Protein AF-A0AA39VXG7-F1 (afdb_monomer)

Nearest PDB structures (foldseek):
  8fnd-assembly1_G  TM=5.860E-01  e=1.316E-09  Homo sapiens
  6put-assembly1_A-2  TM=5.787E-01  e=2.174E-09  Saccharolobus solfataricus P2
  6puw-assembly1_A-2  TM=5.838E-01  e=2.974E-09  Saccharolobus solfataricus P2
  8fnj-assembly1_G  TM=5.698E-01  e=1.492E-09  Homo sapiens
  5u1c-assembly1_C  TM=5.731E-01  e=3.896E-08  Saccharolobus solfataricus

Organism: Acer saccharum (NCBI:txid4024)

Foldseek 3Di:
DDDDPDDDDDDPDPPPDDDDDDDPDLLVVVCVVVPNDALVVLQVCLVVVVDPPRDNPRDHDPDDDPCCCVPVDDDPDPPPPPQDFDPDWLQEKEKDKDAQDPAAAPVRFRIKMWIATRHPRQIDIDTHNDLLCVLVVVVVVQVVVCVVPVDHNAEYEYEPDPSCPDPVNVVVCVVRNHHYHYDDPPCCVNSVSRVVVVVQLQVQLVVVCVVVVHDPSCSVVSSNVSSVD

Mean predicted aligned error: 15.04 Å

pLDDT: mean 84.82, std 12.61, range [46.66, 97.69]

Structure (mmCIF, N/CA/C/O backbone):
data_AF-A0AA39VXG7-F1
#
_entry.id   AF-A0AA39VXG7-F1
#
loop_
_atom_site.group_PDB
_atom_site.id
_atom_site.type_symbol
_atom_site.label_atom_id
_atom_site.label_alt_id
_atom_site.label_comp_id
_atom_site.label_asym_id
_atom_s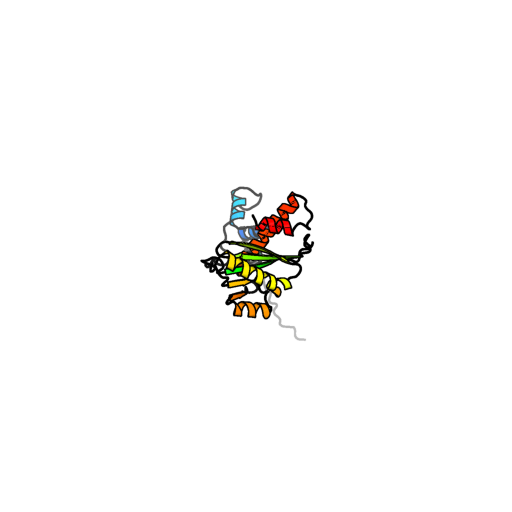ite.label_entity_id
_atom_site.label_seq_id
_atom_site.pdbx_PDB_ins_code
_atom_site.Cartn_x
_atom_site.Cartn_y
_atom_site.Cartn_z
_atom_site.occupancy
_atom_site.B_iso_or_equiv
_atom_site.auth_seq_id
_atom_site.auth_comp_id
_atom_site.auth_asym_id
_atom_site.auth_atom_id
_atom_site.pdbx_PDB_model_num
ATOM 1 N N . MET A 1 1 ? 75.548 -71.700 -5.450 1.00 46.66 1 MET A N 1
ATOM 2 C CA . MET A 1 1 ? 74.590 -70.641 -5.832 1.00 46.66 1 MET A CA 1
ATOM 3 C 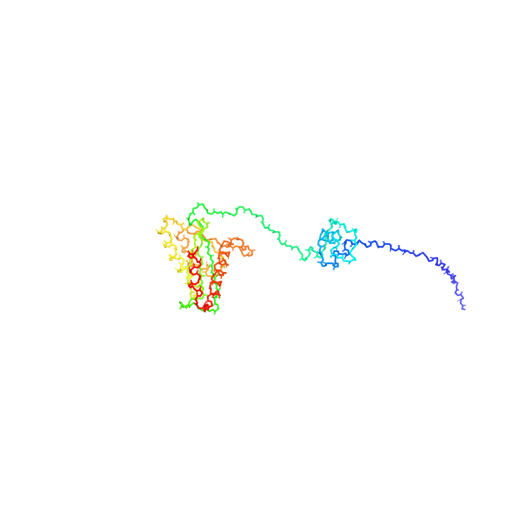C . MET A 1 1 ? 73.447 -71.303 -6.577 1.00 46.66 1 MET A C 1
ATOM 5 O O . MET A 1 1 ? 73.659 -71.811 -7.673 1.00 46.66 1 MET A O 1
ATOM 9 N N . GLU A 1 2 ? 72.290 -71.420 -5.931 1.00 47.47 2 GLU A N 1
ATOM 10 C CA . GLU A 1 2 ? 71.106 -72.085 -6.483 1.00 47.47 2 GLU A CA 1
ATOM 11 C C . GLU A 1 2 ? 70.578 -71.320 -7.704 1.00 47.47 2 GLU A C 1
ATOM 13 O O . GLU A 1 2 ? 70.296 -70.124 -7.635 1.00 47.47 2 GLU A O 1
ATOM 18 N N . LYS A 1 3 ? 70.473 -72.009 -8.849 1.00 59.38 3 LYS A N 1
ATOM 19 C CA . LYS A 1 3 ? 69.846 -71.469 -10.060 1.00 59.38 3 LYS A CA 1
ATOM 20 C C . LYS A 1 3 ? 68.332 -71.478 -9.866 1.00 59.38 3 LYS A C 1
ATOM 22 O O . LYS A 1 3 ? 67.719 -72.540 -9.779 1.00 59.38 3 LYS A O 1
ATOM 27 N N . ASN A 1 4 ? 67.775 -70.276 -9.786 1.00 62.19 4 ASN A N 1
ATOM 28 C CA . ASN A 1 4 ? 66.360 -69.974 -9.616 1.00 62.19 4 ASN A CA 1
ATOM 29 C C . ASN A 1 4 ? 65.481 -70.831 -10.557 1.00 62.19 4 ASN A C 1
ATOM 31 O O . ASN A 1 4 ? 65.644 -70.783 -11.776 1.00 62.19 4 ASN A O 1
ATOM 35 N N . ARG A 1 5 ? 64.580 -71.642 -9.984 1.00 65.25 5 ARG A N 1
ATOM 36 C CA . ARG A 1 5 ? 63.634 -72.531 -10.689 1.00 65.25 5 ARG A CA 1
ATOM 37 C C . ARG A 1 5 ? 62.321 -71.804 -10.992 1.00 65.25 5 ARG A C 1
ATOM 39 O O . ARG A 1 5 ? 61.247 -72.255 -10.603 1.00 65.25 5 ARG A O 1
ATOM 46 N N . SER A 1 6 ? 62.395 -70.657 -11.648 1.00 63.12 6 SER A N 1
ATOM 47 C CA . SER A 1 6 ? 61.208 -69.933 -12.096 1.00 63.12 6 SER A CA 1
ATOM 48 C C . SER A 1 6 ? 60.899 -70.299 -13.547 1.00 63.12 6 SER A C 1
ATOM 50 O O . SER A 1 6 ? 61.663 -69.998 -14.460 1.00 63.12 6 SER A O 1
ATOM 52 N N . PHE A 1 7 ? 59.767 -70.971 -13.763 1.00 67.75 7 PHE A N 1
ATOM 53 C CA . PHE A 1 7 ? 59.207 -71.184 -15.096 1.00 67.75 7 PHE A CA 1
ATOM 54 C C . PHE A 1 7 ? 58.574 -69.864 -15.567 1.00 67.75 7 PHE A C 1
ATOM 56 O O . PHE A 1 7 ? 57.655 -69.380 -14.900 1.00 67.75 7 PHE A O 1
ATOM 63 N N . PRO A 1 8 ? 59.036 -69.241 -16.665 1.00 67.94 8 PRO A N 1
ATOM 64 C CA . PRO A 1 8 ? 58.411 -68.024 -17.161 1.00 67.94 8 PRO A CA 1
ATOM 65 C C . PRO A 1 8 ? 57.022 -68.356 -17.713 1.00 67.94 8 PRO A C 1
ATOM 67 O O . PRO A 1 8 ? 56.881 -69.125 -18.663 1.00 67.94 8 PRO A O 1
ATOM 70 N N . ILE A 1 9 ? 55.986 -67.769 -17.113 1.00 67.50 9 ILE A N 1
ATOM 71 C CA . ILE A 1 9 ? 54.622 -67.835 -17.638 1.00 67.50 9 ILE A CA 1
ATOM 72 C C . ILE A 1 9 ? 54.556 -66.879 -18.828 1.00 67.50 9 ILE A C 1
ATOM 74 O O . ILE A 1 9 ? 54.499 -65.660 -18.667 1.00 67.50 9 ILE A O 1
ATOM 78 N N . VAL A 1 10 ? 54.607 -67.431 -20.039 1.00 69.62 10 VAL A N 1
ATOM 79 C CA . VAL A 1 10 ? 54.427 -66.657 -21.269 1.00 69.62 10 VAL A CA 1
ATOM 80 C C . VAL A 1 10 ? 52.929 -66.488 -21.502 1.00 69.62 10 VAL A C 1
ATOM 82 O O . VAL A 1 10 ? 52.267 -67.366 -22.054 1.00 69.62 10 VAL A O 1
ATOM 85 N N . PHE A 1 11 ? 52.381 -65.357 -21.063 1.00 65.94 11 PHE A N 1
ATOM 86 C CA . PHE A 1 11 ? 51.010 -64.976 -21.385 1.00 65.94 11 PHE A CA 1
ATOM 87 C C . PHE A 1 11 ? 50.926 -64.595 -22.866 1.00 65.94 11 PHE A C 1
ATOM 89 O O . PHE A 1 11 ? 51.443 -63.559 -23.286 1.00 65.94 11 PHE A O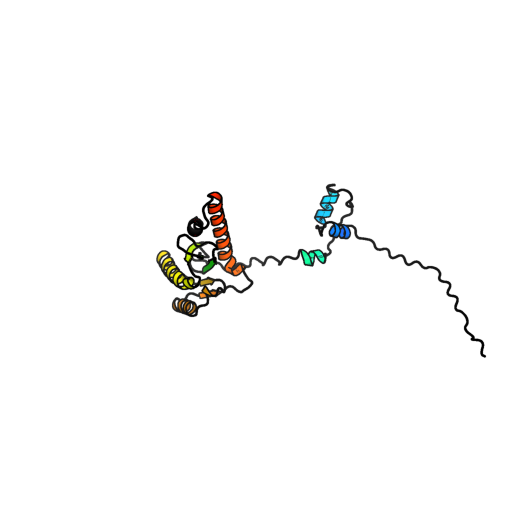 1
ATOM 96 N N . LYS A 1 12 ? 50.265 -65.431 -23.671 1.00 64.94 12 LYS A N 1
ATOM 97 C CA . LYS A 1 12 ? 49.787 -65.016 -24.991 1.00 64.94 12 LYS A CA 1
ATOM 98 C C . LYS A 1 12 ? 48.547 -64.155 -24.776 1.00 64.94 12 LYS A C 1
ATOM 100 O O . LYS A 1 12 ? 47.464 -64.678 -24.541 1.00 64.94 12 LYS A O 1
ATOM 105 N N . TYR A 1 13 ? 48.718 -62.839 -24.810 1.00 63.19 13 TYR A N 1
ATOM 106 C CA . TYR A 1 13 ? 47.588 -61.921 -24.859 1.00 63.19 13 TYR A CA 1
ATOM 107 C C . TYR A 1 13 ? 47.010 -61.957 -26.273 1.00 63.19 13 TYR A C 1
ATOM 109 O O . TYR A 1 13 ? 47.516 -61.295 -27.177 1.00 63.19 13 TYR A O 1
ATOM 117 N N . GLU A 1 14 ? 45.962 -62.751 -26.478 1.00 66.19 14 GLU A N 1
ATOM 118 C CA . GLU A 1 14 ? 45.041 -62.477 -27.576 1.00 66.19 14 GLU A CA 1
ATOM 119 C C . GLU A 1 14 ? 44.344 -61.156 -27.245 1.00 66.19 14 GLU A C 1
ATOM 121 O O . GLU A 1 14 ? 43.742 -61.002 -26.180 1.00 66.19 14 GLU A O 1
ATOM 126 N N . GLY A 1 15 ? 44.519 -60.159 -28.112 1.00 62.06 15 GLY A N 1
ATOM 127 C CA . GLY A 1 15 ? 43.944 -58.832 -27.937 1.00 62.06 15 GLY A CA 1
ATOM 128 C C . GLY A 1 15 ? 42.426 -58.884 -28.056 1.00 62.06 15 GLY A C 1
ATOM 129 O O . GLY A 1 15 ? 41.879 -58.578 -29.110 1.00 62.06 15 GLY A O 1
ATOM 130 N N . ASN A 1 16 ? 41.738 -59.252 -26.979 1.00 66.00 16 ASN A N 1
ATOM 131 C CA . ASN A 1 16 ? 40.296 -59.089 -26.879 1.00 66.00 16 ASN A CA 1
ATOM 132 C C . ASN A 1 16 ? 40.000 -57.602 -26.676 1.00 66.00 16 ASN A C 1
ATOM 134 O O . ASN A 1 16 ? 39.986 -57.089 -25.556 1.00 66.00 16 ASN A O 1
ATOM 138 N N . VAL A 1 17 ? 39.810 -56.893 -27.788 1.00 64.19 17 VAL A N 1
ATOM 139 C CA . VAL A 1 17 ? 39.370 -55.499 -27.789 1.00 64.19 17 VAL A CA 1
ATOM 140 C C . VAL A 1 17 ? 37.904 -55.470 -27.356 1.00 64.19 17 VAL A C 1
ATOM 142 O O . VAL A 1 17 ? 37.008 -55.797 -28.129 1.00 64.19 17 VAL A O 1
ATOM 145 N N . ALA A 1 18 ? 37.647 -55.078 -26.109 1.00 64.06 18 ALA A N 1
ATOM 146 C CA . ALA A 1 18 ? 36.300 -54.761 -25.655 1.00 64.06 18 ALA A CA 1
ATOM 147 C C . ALA A 1 18 ? 35.913 -53.371 -26.183 1.00 64.06 18 ALA A C 1
ATOM 149 O O . ALA A 1 18 ? 36.377 -52.347 -25.682 1.00 64.06 18 ALA A O 1
ATOM 150 N N . LEU A 1 19 ? 35.078 -53.326 -27.221 1.00 60.44 19 LEU A N 1
ATOM 151 C CA . LEU A 1 19 ? 34.525 -52.079 -27.747 1.00 60.44 19 LEU A CA 1
ATOM 152 C C . LEU A 1 19 ? 33.291 -51.686 -26.921 1.00 60.44 19 LEU A C 1
ATOM 154 O O . LEU A 1 19 ? 32.282 -52.388 -26.931 1.00 60.44 19 LEU A O 1
ATOM 158 N N . LYS A 1 20 ? 33.354 -50.554 -26.210 1.00 60.78 20 LYS A N 1
ATOM 159 C CA . LYS A 1 20 ? 32.172 -49.936 -25.593 1.00 60.78 20 LYS A CA 1
ATOM 160 C C . LYS A 1 20 ? 31.406 -49.181 -26.680 1.00 60.78 20 LYS A C 1
ATOM 162 O O . LYS A 1 20 ? 31.865 -48.141 -27.144 1.00 60.78 20 LYS A O 1
ATOM 167 N N . MET A 1 21 ? 30.243 -49.689 -27.074 1.00 54.59 21 MET A N 1
ATOM 168 C CA . MET A 1 21 ? 29.306 -48.928 -27.897 1.00 54.59 21 MET A CA 1
ATOM 169 C C . MET A 1 21 ? 28.557 -47.950 -26.987 1.00 54.59 21 MET A C 1
ATOM 171 O O . MET A 1 21 ? 27.728 -48.361 -26.181 1.00 54.59 21 MET A O 1
ATOM 175 N N . ASP A 1 22 ? 28.892 -46.666 -27.076 1.00 60.72 22 ASP A N 1
ATOM 176 C CA . ASP A 1 22 ? 28.146 -45.591 -26.42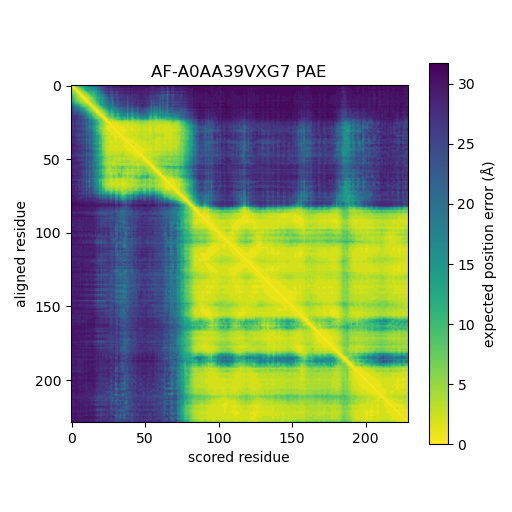2 1.00 60.72 22 ASP A CA 1
ATOM 177 C C . ASP A 1 22 ? 27.251 -44.952 -27.488 1.00 60.72 22 ASP A C 1
ATOM 179 O O . ASP A 1 22 ? 27.726 -44.235 -28.371 1.00 60.72 22 ASP A O 1
ATOM 183 N N . THR A 1 23 ? 25.961 -45.287 -27.490 1.00 65.38 23 THR A N 1
ATOM 184 C CA . THR A 1 23 ? 25.004 -44.642 -28.391 1.00 65.38 23 THR A CA 1
ATOM 185 C C . THR A 1 23 ? 24.705 -43.258 -27.836 1.00 65.38 23 THR A C 1
ATOM 187 O O . THR A 1 23 ? 23.968 -43.118 -26.859 1.00 65.38 23 THR A O 1
ATOM 190 N N . VAL A 1 24 ? 25.297 -42.227 -28.436 1.00 70.25 24 VAL A N 1
ATOM 191 C CA . VAL A 1 24 ? 24.999 -40.843 -28.069 1.00 70.25 24 VAL A CA 1
ATOM 192 C C . VAL A 1 24 ? 23.568 -40.537 -28.496 1.00 70.25 24 VAL A C 1
ATOM 194 O O . VAL A 1 24 ? 23.270 -40.489 -29.685 1.00 70.25 24 VAL A O 1
ATOM 197 N N . ASP A 1 25 ? 22.679 -40.328 -27.527 1.00 83.69 25 ASP A N 1
ATOM 198 C CA . ASP A 1 25 ? 21.322 -39.871 -27.815 1.00 83.69 25 ASP A CA 1
ATOM 199 C C . ASP A 1 25 ? 21.383 -38.444 -28.378 1.00 83.69 25 ASP A C 1
ATOM 201 O O . ASP A 1 25 ? 21.703 -37.476 -27.674 1.00 83.69 25 ASP A O 1
ATOM 205 N N . GLU A 1 26 ? 21.101 -38.323 -29.674 1.00 84.69 26 GLU A N 1
ATOM 206 C CA . GLU A 1 26 ? 21.175 -37.056 -30.394 1.00 84.69 26 GLU A CA 1
ATOM 207 C C . GLU A 1 26 ? 20.227 -36.005 -29.811 1.00 84.69 26 GLU A C 1
ATOM 209 O O . GLU A 1 26 ? 20.580 -34.825 -29.757 1.00 84.69 26 GLU A O 1
ATOM 214 N N . SER A 1 27 ? 19.065 -36.413 -29.292 1.00 87.25 27 SER A N 1
ATOM 215 C CA . SER A 1 27 ? 18.089 -35.488 -28.706 1.00 87.25 27 SER A CA 1
ATOM 216 C C . SER A 1 27 ? 18.673 -34.824 -27.461 1.00 87.25 27 SER A C 1
ATOM 218 O O . SER A 1 27 ? 18.624 -33.600 -27.314 1.00 87.25 27 SER A O 1
ATOM 220 N N . TRP A 1 28 ? 19.302 -35.613 -26.586 1.00 87.25 28 TRP A N 1
ATOM 221 C CA . TRP A 1 28 ? 19.973 -35.110 -25.384 1.00 87.25 28 TRP A CA 1
ATOM 222 C C . TRP A 1 28 ? 21.211 -34.270 -25.695 1.00 87.25 28 TRP A C 1
ATOM 224 O O . TRP A 1 28 ? 21.456 -33.256 -25.030 1.00 87.25 28 TRP A O 1
ATOM 234 N N . LEU A 1 29 ? 21.984 -34.662 -26.707 1.00 87.31 29 LEU A N 1
ATOM 235 C CA . LEU A 1 29 ? 23.146 -33.903 -27.158 1.00 87.31 29 LEU A CA 1
ATOM 236 C C . LEU A 1 29 ? 22.735 -32.510 -27.650 1.00 87.31 29 LEU A C 1
ATOM 238 O O . LEU A 1 29 ? 23.313 -31.505 -27.224 1.00 87.31 29 LEU A O 1
ATOM 242 N N . TRP A 1 30 ? 21.720 -32.436 -28.511 1.00 87.50 30 TRP A N 1
ATOM 243 C CA . TRP A 1 30 ? 21.255 -31.173 -29.078 1.00 87.50 30 TRP A CA 1
ATOM 244 C C . TRP A 1 30 ? 20.471 -30.324 -28.081 1.00 87.50 30 TRP A C 1
ATOM 246 O O . TRP A 1 30 ? 20.650 -29.108 -28.087 1.00 87.50 30 TRP A O 1
ATOM 256 N N . HIS A 1 31 ? 19.734 -30.934 -27.144 1.00 87.50 31 HIS A N 1
ATOM 257 C CA . HIS A 1 31 ? 19.190 -30.250 -25.964 1.00 87.50 31 HIS A CA 1
ATOM 258 C C . HIS A 1 31 ? 20.270 -29.449 -25.235 1.00 87.50 31 HIS A C 1
ATOM 260 O O . HIS A 1 31 ? 20.094 -28.257 -24.994 1.00 87.50 31 HIS A O 1
ATOM 266 N N . ARG A 1 32 ? 21.422 -30.067 -24.948 1.00 86.44 32 ARG A N 1
ATOM 267 C CA . ARG A 1 32 ? 22.540 -29.395 -24.268 1.00 86.44 32 ARG A CA 1
ATOM 268 C C . ARG A 1 32 ? 23.215 -28.344 -25.158 1.00 86.44 32 ARG A C 1
A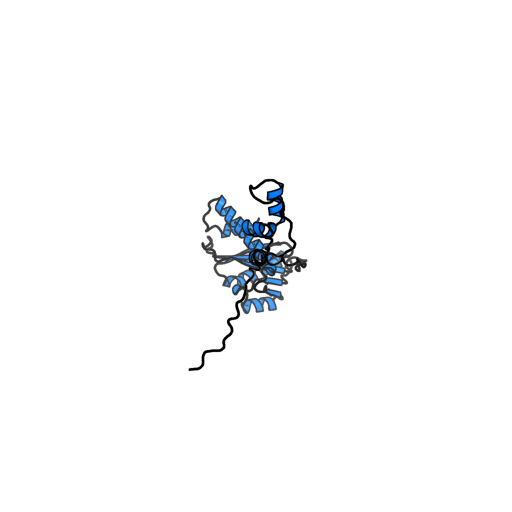TOM 270 O O . ARG A 1 32 ? 23.478 -27.242 -24.687 1.00 86.44 32 ARG A O 1
ATOM 277 N N . ARG A 1 33 ? 23.450 -28.638 -26.445 1.00 86.19 33 ARG A N 1
ATOM 278 C CA . ARG A 1 33 ? 24.093 -27.700 -27.393 1.00 86.19 33 ARG A CA 1
ATOM 279 C C . ARG A 1 33 ? 23.263 -26.441 -27.663 1.00 86.19 33 ARG A C 1
ATOM 281 O O . ARG A 1 33 ? 23.839 -25.370 -27.803 1.00 86.19 33 ARG A O 1
ATOM 288 N N . PHE A 1 34 ? 21.935 -26.545 -27.677 1.00 85.06 34 PHE A N 1
ATOM 289 C CA . PHE A 1 34 ? 21.013 -25.409 -27.834 1.00 85.06 34 PHE A CA 1
ATOM 290 C C . PHE A 1 34 ? 20.651 -24.735 -26.501 1.00 85.06 34 PHE A C 1
ATOM 292 O O . PHE A 1 34 ? 19.576 -24.153 -26.361 1.00 85.06 34 PHE A O 1
ATOM 299 N N . GLY A 1 35 ? 21.523 -24.821 -25.492 1.00 85.00 35 GLY A N 1
ATOM 300 C CA . GLY A 1 35 ? 21.316 -24.123 -24.223 1.00 85.00 35 GLY A CA 1
ATOM 301 C C . GLY A 1 35 ? 20.085 -24.618 -23.463 1.00 85.00 35 GLY A C 1
ATOM 302 O O . GLY A 1 35 ? 19.325 -23.824 -22.909 1.00 85.00 35 GLY A O 1
ATOM 303 N N . HIS A 1 36 ? 19.871 -25.933 -23.442 1.00 88.31 36 HIS A N 1
ATOM 304 C CA . HIS A 1 36 ? 18.763 -26.583 -22.746 1.00 88.31 36 HIS A CA 1
ATOM 305 C C . HIS A 1 36 ? 17.367 -26.253 -23.309 1.00 88.31 36 HIS A C 1
ATOM 307 O O . HIS A 1 36 ? 16.382 -26.196 -22.561 1.00 88.31 36 HIS A O 1
ATOM 313 N N . LEU A 1 37 ? 17.254 -26.023 -24.620 1.00 86.12 37 LEU A N 1
ATOM 314 C CA . LEU A 1 37 ? 15.968 -25.846 -25.309 1.00 86.12 37 LEU A CA 1
ATOM 315 C C . LEU A 1 37 ? 15.080 -27.093 -25.154 1.00 86.12 37 LEU A C 1
ATOM 317 O O . LEU A 1 37 ? 15.581 -28.214 -25.173 1.00 86.12 37 LEU A O 1
ATOM 321 N N . ASN A 1 38 ? 13.764 -26.924 -24.986 1.00 87.38 38 ASN A N 1
ATOM 322 C CA . ASN A 1 38 ? 12.855 -28.067 -24.854 1.00 87.38 38 ASN A CA 1
ATOM 323 C C . ASN A 1 38 ? 12.904 -28.976 -26.101 1.00 87.38 38 ASN A C 1
ATOM 325 O O . ASN A 1 38 ? 13.103 -28.503 -27.221 1.00 87.38 38 ASN A O 1
ATOM 329 N N . PHE A 1 39 ? 12.707 -30.285 -25.906 1.00 89.75 39 PHE A N 1
ATOM 330 C CA . PHE A 1 39 ? 12.750 -31.263 -27.003 1.00 89.75 39 PHE A CA 1
ATOM 331 C C . PHE A 1 39 ? 11.731 -30.935 -28.101 1.00 89.75 39 PHE A C 1
ATOM 333 O O . PHE A 1 39 ? 12.070 -30.961 -29.282 1.00 89.75 39 PHE A O 1
ATOM 340 N N . HIS A 1 40 ? 10.547 -30.460 -27.707 1.00 89.06 40 HIS A N 1
ATOM 341 C CA . HIS A 1 40 ? 9.527 -29.996 -28.641 1.00 89.06 40 HIS A CA 1
ATOM 342 C C . HIS A 1 40 ? 10.008 -28.847 -29.545 1.00 89.06 40 HIS A C 1
ATOM 344 O O . HIS A 1 40 ? 9.760 -28.853 -30.750 1.00 89.06 40 HIS A O 1
ATOM 350 N N . GLY A 1 41 ? 10.725 -27.863 -28.993 1.00 87.75 41 GLY A N 1
ATOM 351 C CA . GLY A 1 41 ? 11.278 -26.748 -29.762 1.00 87.75 41 GLY A CA 1
ATOM 352 C C . GLY A 1 41 ? 12.377 -27.200 -30.717 1.00 87.75 41 GLY A C 1
ATOM 353 O O . GLY A 1 41 ? 12.409 -26.765 -31.864 1.00 87.75 41 GLY A O 1
ATOM 354 N N . LEU A 1 42 ? 13.234 -28.127 -30.287 1.00 88.94 42 LEU A N 1
ATOM 355 C CA . LEU A 1 42 ? 14.254 -28.726 -31.151 1.00 88.94 42 LEU A CA 1
ATOM 356 C C . LEU A 1 42 ? 13.645 -29.514 -32.314 1.00 88.94 42 LEU A C 1
ATOM 358 O O . LEU A 1 42 ? 14.052 -29.349 -33.463 1.00 88.94 42 LEU A O 1
ATOM 362 N N . LYS A 1 43 ? 12.615 -30.310 -32.031 1.00 89.19 43 LYS A N 1
ATOM 363 C CA . LYS A 1 43 ? 11.847 -31.039 -33.040 1.00 89.19 43 LYS A CA 1
ATOM 364 C C . LYS A 1 43 ? 11.184 -30.091 -34.035 1.00 89.19 43 LYS A C 1
ATOM 366 O O . LYS A 1 43 ? 11.251 -30.332 -35.235 1.00 89.19 43 LYS A O 1
ATOM 371 N N . LEU A 1 44 ? 10.623 -28.978 -33.561 1.00 89.19 44 LEU A N 1
ATOM 372 C CA . LEU A 1 44 ? 10.031 -27.950 -34.417 1.00 89.19 44 LEU A CA 1
ATOM 373 C C . LEU A 1 44 ? 11.063 -27.313 -35.357 1.00 89.19 44 LEU A C 1
ATOM 375 O O . LEU A 1 44 ? 10.783 -27.157 -36.545 1.00 89.19 44 LEU A O 1
ATOM 379 N N . LEU A 1 45 ? 12.246 -26.960 -34.839 1.00 89.00 45 LEU A N 1
ATOM 380 C CA . LEU A 1 45 ? 13.332 -26.376 -35.635 1.00 89.00 45 LEU A CA 1
ATOM 381 C C . LEU A 1 45 ? 13.790 -27.326 -36.748 1.00 89.00 45 LEU A C 1
ATOM 383 O O . LEU A 1 45 ? 14.020 -26.876 -37.871 1.00 89.00 45 LEU A O 1
ATOM 387 N N . SER A 1 46 ? 13.874 -28.621 -36.434 1.00 88.06 46 SER A N 1
ATOM 388 C CA . SER A 1 46 ? 14.230 -29.674 -37.388 1.00 88.06 46 SER A CA 1
ATOM 389 C C . SER A 1 46 ? 13.133 -29.874 -38.442 1.00 88.06 46 SER A C 1
ATOM 391 O O . SER A 1 46 ? 13.379 -29.731 -39.636 1.00 88.06 46 SER A O 1
ATOM 393 N N . GLN A 1 47 ? 11.882 -30.083 -38.018 1.00 88.50 47 GLN A N 1
ATOM 394 C CA . GLN A 1 47 ? 10.751 -30.349 -38.917 1.00 88.50 47 GLN A CA 1
ATOM 395 C C . GLN A 1 47 ? 10.427 -29.187 -39.861 1.00 88.50 47 GLN A C 1
ATOM 397 O O . GLN A 1 47 ? 10.000 -29.408 -40.992 1.00 88.50 47 GLN A O 1
ATOM 402 N N . LYS A 1 48 ? 10.607 -27.943 -39.405 1.00 89.88 48 LYS A N 1
ATOM 403 C CA . LYS A 1 48 ? 10.354 -26.745 -40.215 1.00 89.88 48 LYS A CA 1
ATOM 404 C C . LYS A 1 48 ? 11.573 -26.281 -41.016 1.00 89.88 48 LYS A C 1
ATOM 406 O O . LYS A 1 48 ? 11.499 -25.216 -41.621 1.00 89.88 48 LYS A O 1
ATOM 411 N N . ASN A 1 49 ? 12.673 -27.043 -41.018 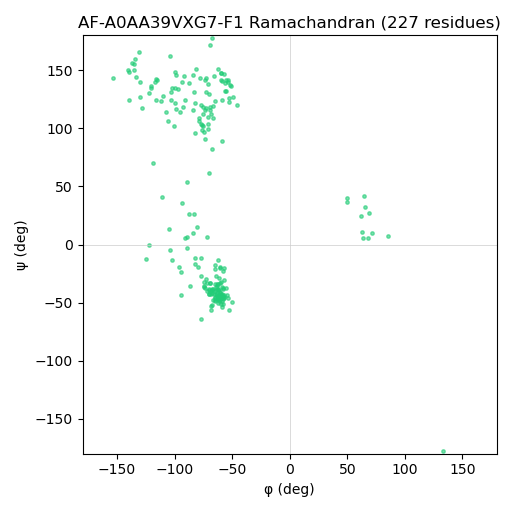1.00 86.00 49 ASN A N 1
ATOM 412 C CA . ASN A 1 49 ? 13.932 -26.690 -41.686 1.00 86.00 49 ASN A CA 1
ATOM 413 C C . ASN A 1 49 ? 14.417 -25.268 -41.338 1.00 86.00 49 ASN A C 1
ATOM 415 O O . ASN A 1 49 ? 14.888 -24.525 -42.197 1.00 86.00 49 ASN A O 1
ATOM 419 N N . MET A 1 50 ? 14.273 -24.863 -40.072 1.00 87.81 50 MET A N 1
ATOM 420 C CA . MET A 1 50 ? 14.628 -23.510 -39.617 1.00 87.81 50 MET A CA 1
ATOM 421 C C . MET A 1 50 ? 16.124 -23.355 -39.316 1.00 87.81 50 MET A C 1
ATOM 423 O O . MET A 1 50 ? 16.601 -22.242 -39.106 1.00 87.81 50 MET A O 1
ATOM 427 N N . VAL A 1 51 ? 16.857 -24.468 -39.256 1.00 85.75 51 VAL A N 1
ATOM 428 C CA . VAL A 1 51 ? 18.287 -24.531 -38.941 1.00 85.75 51 VAL A CA 1
ATOM 429 C C . VAL A 1 51 ? 18.968 -25.575 -39.822 1.00 85.75 51 VAL A C 1
ATOM 431 O O . VAL A 1 51 ? 18.359 -26.571 -40.204 1.00 85.75 51 VAL A O 1
ATOM 434 N N . VAL A 1 52 ? 20.246 -25.359 -40.129 1.00 84.06 52 VAL A N 1
ATOM 435 C CA . VAL A 1 52 ? 21.058 -26.282 -40.935 1.00 84.06 52 VAL A CA 1
ATOM 436 C C . VAL A 1 52 ? 21.882 -27.178 -40.010 1.00 84.06 52 VAL A C 1
ATOM 438 O O . VAL A 1 52 ? 22.508 -26.688 -39.073 1.00 84.06 52 VAL A O 1
ATOM 441 N N . GLY A 1 53 ? 21.903 -28.487 -40.281 1.00 82.38 53 GLY A N 1
ATOM 442 C CA . GLY A 1 53 ? 22.749 -29.452 -39.562 1.00 82.38 53 GLY A CA 1
ATOM 443 C C . GLY A 1 53 ? 22.159 -30.019 -38.265 1.00 82.38 53 GLY A C 1
ATOM 444 O O . GLY A 1 53 ? 22.858 -30.733 -37.549 1.00 82.38 53 GLY A O 1
ATOM 445 N N . LEU A 1 54 ? 20.889 -29.729 -37.963 1.00 85.69 54 LEU A N 1
ATOM 446 C CA . LEU A 1 54 ? 20.163 -30.371 -36.868 1.00 85.69 54 LEU A CA 1
ATOM 447 C C . LEU A 1 54 ? 19.598 -31.728 -37.343 1.00 85.69 54 LEU A C 1
ATOM 449 O O . LEU A 1 54 ? 18.970 -31.761 -38.402 1.00 85.69 54 LEU A O 1
ATOM 453 N N . PRO A 1 55 ? 19.784 -32.837 -36.602 1.00 82.94 55 PRO A N 1
ATOM 454 C CA . PRO A 1 55 ? 19.255 -34.138 -36.996 1.00 82.94 55 PRO A CA 1
ATOM 455 C C . PRO A 1 55 ? 17.728 -34.174 -37.065 1.00 82.94 55 PRO A C 1
ATOM 457 O O . PRO A 1 55 ? 17.025 -33.471 -36.334 1.00 82.94 55 PRO A O 1
ATOM 460 N N . THR A 1 56 ? 17.202 -35.030 -37.937 1.00 77.75 56 THR A N 1
ATOM 461 C CA . THR A 1 56 ? 15.756 -35.207 -38.152 1.00 77.75 56 THR A CA 1
ATOM 462 C C . THR A 1 56 ? 15.099 -36.135 -37.130 1.00 77.75 56 THR A C 1
ATOM 464 O O . THR A 1 56 ? 13.882 -36.105 -36.973 1.00 77.75 56 THR A O 1
ATOM 467 N N . CYS A 1 57 ? 15.882 -36.936 -36.408 1.00 77.00 57 CYS A N 1
ATOM 468 C CA . CYS A 1 57 ? 15.423 -37.914 -35.418 1.00 77.00 57 CYS A CA 1
ATOM 469 C C . CYS A 1 57 ? 15.401 -37.363 -33.978 1.00 77.00 57 CYS A C 1
ATOM 471 O O . CYS A 1 57 ? 15.670 -38.092 -33.025 1.00 77.00 57 CYS A O 1
ATOM 473 N N . ILE A 1 58 ? 15.070 -36.078 -33.798 1.00 81.31 58 ILE A N 1
ATOM 474 C CA . ILE A 1 58 ? 14.860 -35.525 -32.453 1.00 81.31 58 ILE A CA 1
ATOM 475 C C . ILE A 1 58 ? 13.528 -36.031 -31.905 1.00 81.31 58 ILE A C 1
ATOM 477 O O . ILE A 1 58 ? 12.452 -35.712 -32.419 1.00 81.31 58 ILE A O 1
ATOM 481 N N . GLU A 1 59 ? 13.620 -36.797 -30.829 1.00 82.19 59 GLU A N 1
ATOM 482 C CA . GLU A 1 59 ? 12.483 -37.344 -30.108 1.00 82.19 59 GLU A CA 1
ATOM 483 C C . GLU A 1 59 ? 12.180 -36.504 -28.869 1.00 82.19 59 GLU A C 1
ATOM 485 O O . GLU A 1 59 ? 13.071 -35.940 -28.226 1.00 82.19 59 GLU A O 1
ATOM 490 N N . ASP A 1 60 ? 10.900 -36.451 -28.512 1.00 80.94 60 ASP A N 1
ATOM 491 C CA . ASP A 1 60 ? 10.488 -35.937 -27.214 1.00 80.94 60 ASP A CA 1
ATOM 492 C C . ASP A 1 60 ? 10.871 -36.983 -26.157 1.00 80.94 60 ASP A C 1
ATOM 494 O O . ASP A 1 60 ? 10.430 -38.129 -26.219 1.00 80.94 60 ASP A O 1
ATOM 498 N N . LYS A 1 61 ? 11.754 -36.610 -25.224 1.00 82.25 61 LYS A N 1
ATOM 499 C CA . LYS A 1 61 ? 12.225 -37.495 -24.152 1.00 82.25 61 LYS A CA 1
ATOM 500 C C . LYS A 1 61 ? 11.527 -37.143 -22.840 1.00 82.25 61 LYS A C 1
ATOM 502 O O . LYS A 1 61 ? 11.584 -35.993 -22.409 1.00 82.25 61 LYS A O 1
ATOM 507 N N . ASP A 1 62 ? 10.990 -38.150 -22.155 1.00 75.25 62 ASP A N 1
ATOM 508 C CA . ASP A 1 62 ? 10.313 -38.008 -20.850 1.00 75.25 62 ASP A CA 1
ATOM 509 C C . ASP A 1 62 ? 11.281 -37.926 -19.647 1.00 75.25 62 ASP A C 1
ATOM 511 O O . ASP A 1 62 ? 10.892 -38.089 -18.491 1.00 75.25 62 ASP A O 1
ATOM 515 N N . GLY A 1 63 ? 12.570 -37.676 -19.893 1.00 79.38 63 GLY A N 1
ATOM 516 C CA . GLY A 1 63 ? 13.592 -37.594 -18.850 1.00 79.38 63 GLY A CA 1
ATOM 517 C C . GLY A 1 63 ? 13.808 -36.175 -18.322 1.00 79.38 63 GLY A C 1
ATOM 518 O O . GLY A 1 63 ? 13.777 -35.193 -19.065 1.00 79.38 63 GLY A O 1
ATOM 519 N N . VAL A 1 64 ? 14.104 -36.060 -17.026 1.00 80.44 64 VAL A N 1
ATOM 520 C CA . VAL A 1 64 ? 14.445 -34.778 -16.397 1.00 80.44 64 VAL A CA 1
ATOM 521 C C . VAL A 1 64 ? 15.920 -34.460 -16.633 1.00 80.44 64 VAL A C 1
ATOM 523 O O . VAL A 1 64 ? 16.808 -35.210 -16.237 1.00 80.44 64 VAL A O 1
ATOM 526 N N . CYS A 1 65 ? 16.197 -33.315 -17.256 1.00 86.06 65 CYS A N 1
ATOM 527 C CA . CYS A 1 65 ? 17.557 -32.793 -17.334 1.00 86.06 65 CYS A CA 1
ATOM 528 C C . CYS A 1 65 ? 17.939 -32.154 -15.995 1.00 86.06 65 CYS A C 1
ATOM 530 O O . CYS A 1 65 ? 17.315 -31.169 -15.605 1.00 86.06 65 CYS A O 1
ATOM 532 N N . GLU A 1 66 ? 18.992 -32.640 -15.337 1.00 85.50 66 GLU A N 1
ATOM 533 C CA . GLU A 1 66 ? 19.504 -32.054 -14.088 1.00 85.50 66 GLU A CA 1
ATOM 534 C C . GLU A 1 66 ? 19.820 -30.554 -14.236 1.00 85.50 66 GLU A C 1
ATOM 536 O O . GLU A 1 66 ? 19.391 -29.748 -13.416 1.00 85.50 66 GLU A O 1
ATOM 541 N N . GLY A 1 67 ? 20.460 -30.149 -15.340 1.00 85.19 67 GLY A N 1
ATOM 542 C CA . GLY A 1 67 ? 20.741 -28.737 -15.627 1.00 85.19 67 GLY A CA 1
ATOM 543 C C . GLY A 1 67 ? 19.478 -27.879 -15.778 1.00 85.19 67 GLY A C 1
ATOM 544 O O . GLY A 1 67 ? 19.430 -26.756 -15.280 1.00 85.19 67 GLY A O 1
ATOM 545 N N . CYS A 1 68 ? 18.414 -28.411 -16.394 1.00 85.88 68 CYS A N 1
ATOM 546 C CA . CYS A 1 68 ? 17.118 -27.724 -16.441 1.00 85.88 68 CYS A CA 1
ATOM 547 C C . CYS A 1 68 ? 16.436 -27.693 -15.078 1.00 85.88 68 CYS A C 1
ATOM 549 O O . CYS A 1 68 ? 15.821 -26.689 -14.743 1.00 85.88 68 CYS A O 1
ATOM 551 N N . ALA A 1 69 ? 16.514 -28.772 -14.304 1.00 83.81 69 ALA A N 1
ATOM 552 C CA . ALA A 1 69 ? 15.933 -28.816 -12.971 1.00 83.81 69 ALA A CA 1
ATOM 553 C C . ALA A 1 69 ? 16.618 -27.793 -12.057 1.00 83.81 69 ALA A C 1
ATOM 555 O O . ALA A 1 69 ? 15.946 -27.041 -11.373 1.00 83.81 69 ALA A O 1
ATOM 556 N N . LEU A 1 70 ? 17.941 -27.670 -12.102 1.00 83.44 70 LEU A N 1
ATOM 557 C CA . LEU A 1 70 ? 18.652 -26.682 -11.290 1.00 83.44 70 LEU A CA 1
ATOM 558 C C . LEU A 1 70 ? 18.487 -25.248 -11.823 1.00 83.44 70 LEU A C 1
ATOM 560 O O . LEU A 1 70 ? 18.393 -24.311 -11.036 1.00 83.44 70 LEU A O 1
ATOM 564 N N . GLY A 1 71 ? 18.431 -25.064 -13.147 1.00 79.94 71 GLY A N 1
ATOM 565 C CA . GLY A 1 71 ? 18.423 -23.736 -13.776 1.00 79.94 71 GLY A CA 1
ATOM 566 C C . GLY A 1 71 ? 17.046 -23.149 -14.112 1.00 79.94 71 GLY A C 1
ATOM 567 O O . GLY A 1 71 ? 16.921 -21.934 -14.237 1.00 79.94 71 GLY A O 1
ATOM 568 N N . LYS A 1 72 ? 16.012 -23.983 -14.287 1.00 78.81 72 LYS A N 1
ATOM 569 C CA . LYS A 1 72 ? 14.655 -23.586 -14.727 1.00 78.81 72 LYS A CA 1
ATOM 570 C C . LYS A 1 72 ? 13.555 -23.967 -13.737 1.00 78.81 72 LYS A C 1
ATOM 572 O O . LYS A 1 72 ? 12.383 -23.697 -14.000 1.00 78.81 72 LYS A O 1
ATOM 577 N N . HIS A 1 73 ? 13.890 -24.603 -12.615 1.00 74.31 73 HIS A N 1
ATOM 578 C CA . HIS A 1 73 ? 12.902 -24.897 -11.585 1.00 74.31 73 HIS A CA 1
ATOM 579 C C . HIS A 1 73 ? 12.485 -23.609 -10.876 1.00 74.31 73 HIS A C 1
ATOM 581 O O . HIS A 1 73 ? 13.151 -23.102 -9.973 1.00 74.31 73 HIS A O 1
ATOM 587 N N . HIS A 1 74 ? 11.342 -23.081 -11.292 1.00 64.12 74 HIS A N 1
ATOM 588 C CA . HIS A 1 74 ? 10.669 -22.007 -10.588 1.00 64.12 74 HIS A CA 1
ATOM 589 C C . HIS A 1 74 ? 9.816 -22.583 -9.457 1.00 64.12 74 HIS A C 1
ATOM 591 O O . HIS A 1 74 ? 9.238 -23.664 -9.579 1.00 64.12 74 HIS A O 1
ATOM 597 N N . ARG A 1 75 ? 9.710 -21.840 -8.349 1.00 63.88 75 ARG A N 1
ATOM 598 C CA . ARG A 1 75 ? 8.746 -22.146 -7.286 1.00 63.88 75 ARG A CA 1
ATOM 599 C C . ARG A 1 75 ? 7.361 -22.266 -7.925 1.00 63.88 75 ARG A C 1
ATOM 601 O O . ARG A 1 75 ? 6.947 -21.344 -8.628 1.00 63.88 75 ARG A O 1
ATOM 608 N N . GLN A 1 76 ? 6.667 -23.382 -7.693 1.00 59.59 76 GLN A N 1
ATOM 609 C CA . GLN A 1 76 ? 5.291 -23.540 -8.162 1.00 59.59 76 GLN A CA 1
ATOM 610 C C . GLN A 1 76 ? 4.458 -22.339 -7.704 1.00 59.59 76 GLN A C 1
ATOM 612 O O . GLN A 1 76 ? 4.597 -21.868 -6.570 1.00 59.59 76 GLN A O 1
ATOM 617 N N . ALA A 1 77 ? 3.611 -21.826 -8.597 1.00 57.22 77 ALA A N 1
ATOM 618 C CA . ALA A 1 77 ? 2.628 -20.831 -8.209 1.00 57.22 77 ALA A CA 1
ATOM 619 C C . ALA A 1 77 ? 1.744 -21.455 -7.125 1.00 57.22 77 ALA A C 1
ATOM 621 O O . ALA A 1 77 ? 1.191 -22.536 -7.320 1.00 57.22 77 ALA A O 1
ATOM 622 N N . PHE A 1 78 ? 1.649 -20.791 -5.975 1.00 54.34 78 PHE A N 1
ATOM 623 C CA . PHE A 1 78 ? 0.771 -21.246 -4.907 1.00 54.34 78 PHE A CA 1
ATOM 624 C C . PHE A 1 78 ? -0.662 -21.367 -5.437 1.00 54.34 78 PHE A C 1
ATOM 626 O O . PHE A 1 78 ? -1.092 -20.479 -6.188 1.00 54.34 78 PHE A O 1
ATOM 633 N N . PRO A 1 79 ? -1.404 -22.429 -5.063 1.00 58.75 79 PRO A N 1
ATOM 634 C CA . PRO A 1 79 ? -2.813 -22.525 -5.393 1.00 58.75 79 PRO A CA 1
ATOM 635 C C . PRO A 1 79 ? -3.499 -21.233 -4.957 1.00 58.75 79 PRO A C 1
ATOM 637 O O . PRO A 1 79 ? -3.236 -20.723 -3.865 1.00 58.75 79 PRO A O 1
ATOM 640 N N . LYS A 1 80 ? -4.374 -20.686 -5.805 1.00 54.53 80 LYS A N 1
ATOM 641 C CA . LYS A 1 80 ? -5.298 -19.619 -5.406 1.00 54.53 80 LYS A CA 1
ATOM 642 C C . LYS A 1 80 ? -6.341 -20.221 -4.460 1.00 54.53 80 LYS A C 1
ATOM 644 O O . LYS A 1 80 ? -7.521 -20.255 -4.791 1.00 54.53 80 LYS A O 1
ATOM 649 N N . GLU A 1 81 ? -5.919 -20.751 -3.315 1.00 54.12 81 GLU A N 1
ATOM 650 C CA . GLU A 1 81 ? -6.844 -20.926 -2.209 1.00 54.12 81 GLU A CA 1
ATOM 651 C C . GLU A 1 81 ? -7.448 -19.555 -1.949 1.00 54.12 81 GLU A C 1
ATOM 653 O O . GLU A 1 81 ? -6.754 -18.536 -2.000 1.00 54.12 81 GLU A O 1
ATOM 658 N N . VAL A 1 82 ? -8.770 -19.544 -1.830 1.00 53.00 82 VAL A N 1
ATOM 659 C CA . VAL A 1 82 ? -9.611 -18.354 -1.805 1.00 53.00 82 VAL A CA 1
ATOM 660 C C . VAL A 1 82 ? -9.161 -17.497 -0.628 1.00 53.00 82 VAL A C 1
ATOM 662 O O . VAL A 1 82 ? -9.622 -17.686 0.493 1.00 53.00 82 VAL A O 1
ATOM 665 N N . ALA A 1 83 ? -8.198 -16.603 -0.866 1.00 63.62 83 ALA A N 1
ATOM 666 C CA . ALA A 1 83 ? -7.718 -15.685 0.147 1.00 63.62 83 ALA A CA 1
ATOM 667 C C . ALA A 1 83 ? -8.955 -14.985 0.699 1.00 63.62 83 ALA A C 1
ATOM 669 O O . ALA A 1 83 ? -9.747 -14.436 -0.074 1.00 63.62 83 ALA A O 1
ATOM 670 N N . TRP A 1 84 ? -9.161 -15.099 2.013 1.00 74.25 84 TRP A N 1
ATOM 671 C CA . TRP A 1 84 ? -10.313 -14.505 2.672 1.00 74.25 84 TRP A CA 1
ATOM 672 C C . TRP A 1 84 ? -10.427 -13.041 2.231 1.00 74.25 84 TRP A C 1
ATOM 674 O O . TRP A 1 84 ? -9.443 -12.297 2.283 1.00 74.25 84 TRP A O 1
ATOM 684 N N . ARG A 1 85 ? -11.610 -12.667 1.736 1.00 80.00 85 ARG A N 1
ATOM 685 C CA . ARG A 1 85 ? -11.921 -11.327 1.238 1.00 80.00 85 ARG A CA 1
ATOM 686 C C . ARG A 1 85 ? -13.020 -10.727 2.099 1.00 80.00 85 ARG A C 1
ATOM 688 O O . ARG A 1 85 ? -13.990 -11.418 2.423 1.00 80.00 85 ARG A O 1
ATOM 695 N N . ALA A 1 86 ? -12.885 -9.441 2.400 1.00 87.62 86 ALA A N 1
ATOM 696 C CA . ALA A 1 86 ? -13.923 -8.673 3.068 1.00 87.62 86 ALA A CA 1
ATOM 697 C C . ALA A 1 86 ? -15.250 -8.741 2.294 1.00 87.62 86 ALA A C 1
ATOM 699 O O . ALA A 1 86 ? -15.275 -8.698 1.059 1.00 87.62 86 ALA A O 1
ATOM 700 N N . LYS A 1 87 ? -16.359 -8.827 3.030 1.00 91.81 87 LYS A N 1
ATOM 701 C CA . LYS A 1 87 ? -17.728 -8.820 2.491 1.00 91.81 87 LYS A CA 1
ATOM 702 C C . LYS A 1 87 ? -18.411 -7.467 2.676 1.00 91.81 87 LYS A C 1
ATOM 704 O O . LYS A 1 87 ? -19.470 -7.243 2.093 1.00 91.81 87 LYS A O 1
ATOM 709 N N . LYS A 1 88 ? -17.839 -6.590 3.505 1.00 93.38 88 LYS A N 1
ATOM 710 C CA . LYS A 1 88 ? -18.329 -5.234 3.773 1.00 93.38 88 LYS A CA 1
ATOM 711 C C . LYS A 1 88 ? -17.185 -4.224 3.750 1.00 93.38 88 LYS A C 1
ATOM 713 O O . LYS A 1 88 ? -16.032 -4.575 3.993 1.00 93.38 88 LYS A O 1
ATOM 718 N N . ALA A 1 89 ? -17.525 -2.966 3.478 1.00 94.94 89 ALA A N 1
ATOM 719 C CA . ALA A 1 89 ? -16.577 -1.861 3.550 1.00 94.94 89 ALA A CA 1
ATOM 720 C C . ALA A 1 89 ? -15.980 -1.746 4.963 1.00 94.94 89 ALA A C 1
ATOM 722 O O . ALA A 1 89 ? -16.692 -1.922 5.953 1.00 94.94 89 ALA A O 1
ATOM 723 N N . LEU A 1 90 ? -14.683 -1.446 5.030 1.00 95.50 90 LEU A N 1
ATOM 724 C CA . LEU A 1 90 ? -13.866 -1.300 6.239 1.00 95.50 90 LEU A CA 1
ATOM 725 C C . LEU A 1 90 ? -13.701 -2.574 7.084 1.00 95.50 90 LEU A C 1
ATOM 727 O O . LEU A 1 90 ? -13.057 -2.550 8.128 1.00 95.50 90 LEU A O 1
ATOM 731 N N . GLU A 1 91 ? -14.188 -3.729 6.630 1.00 95.12 91 GLU A N 1
ATOM 732 C CA . GLU A 1 91 ? -13.968 -4.987 7.351 1.00 95.12 91 GLU A CA 1
ATOM 733 C C . GLU A 1 91 ? -12.478 -5.368 7.393 1.00 95.12 91 GLU A C 1
ATOM 735 O O . GLU A 1 91 ? -11.989 -5.848 8.411 1.00 95.12 91 GLU A O 1
ATOM 740 N N . LEU A 1 92 ? -11.746 -5.097 6.310 1.00 94.69 92 LEU A N 1
ATOM 741 C CA . LEU A 1 92 ? -10.298 -5.255 6.233 1.00 94.69 92 LEU A CA 1
ATOM 742 C C . LEU A 1 92 ? -9.692 -4.089 5.455 1.00 94.69 92 LEU A C 1
ATOM 744 O O . LEU A 1 92 ? -10.032 -3.866 4.293 1.00 94.69 92 LEU A O 1
ATOM 748 N N . VAL A 1 93 ? -8.746 -3.398 6.084 1.00 95.69 93 VAL A N 1
ATOM 749 C CA . VAL A 1 93 ? -7.933 -2.356 5.456 1.00 95.69 93 VAL A CA 1
ATOM 750 C C . VAL A 1 93 ? -6.495 -2.845 5.356 1.00 95.69 93 VAL A C 1
ATOM 752 O O . VAL A 1 93 ? -5.876 -3.187 6.362 1.00 95.69 93 VAL A O 1
ATOM 755 N N . HIS A 1 94 ? -5.952 -2.861 4.142 1.00 94.38 94 HIS A N 1
ATOM 756 C CA . HIS A 1 94 ? -4.530 -3.102 3.898 1.00 94.38 94 HIS A CA 1
ATOM 757 C C . HIS A 1 94 ? -3.776 -1.781 3.960 1.00 94.38 94 HIS A C 1
ATOM 759 O O . HIS A 1 94 ? -4.249 -0.778 3.424 1.00 94.38 94 HIS A O 1
ATOM 765 N N . THR A 1 95 ? -2.595 -1.783 4.567 1.00 94.50 95 THR A N 1
ATOM 766 C CA . THR A 1 95 ? -1.730 -0.607 4.632 1.00 94.50 95 THR A CA 1
ATOM 767 C C . THR A 1 95 ? -0.288 -0.942 4.292 1.00 94.50 95 THR A C 1
ATOM 769 O O . THR A 1 95 ? 0.212 -2.017 4.634 1.00 94.50 95 THR A O 1
ATOM 772 N N . ASP A 1 96 ? 0.379 -0.012 3.614 1.00 92.69 96 ASP A N 1
ATOM 773 C CA . ASP A 1 96 ? 1.800 -0.114 3.292 1.00 92.69 96 ASP A CA 1
ATOM 774 C C . ASP A 1 96 ? 2.438 1.275 3.126 1.00 92.69 96 ASP A C 1
ATOM 776 O O . ASP A 1 96 ? 1.804 2.211 2.625 1.00 92.69 96 ASP A O 1
ATOM 780 N N . VAL A 1 97 ? 3.690 1.409 3.574 1.00 93.25 97 VAL A N 1
ATOM 781 C CA . VAL A 1 97 ? 4.457 2.663 3.520 1.00 93.25 97 VAL A CA 1
ATOM 782 C C . VAL A 1 97 ? 5.462 2.598 2.385 1.00 93.25 97 VAL A C 1
ATOM 784 O O . VAL A 1 97 ? 6.368 1.769 2.380 1.00 93.25 97 VAL A O 1
ATOM 787 N N . TRP A 1 98 ? 5.394 3.570 1.484 1.00 93.19 98 TRP A N 1
ATOM 788 C CA . TRP A 1 98 ? 6.389 3.739 0.441 1.00 93.19 98 TRP A CA 1
ATOM 789 C C . TRP A 1 98 ? 7.403 4.828 0.795 1.00 93.19 98 TRP A C 1
ATOM 791 O O . TRP A 1 98 ? 7.049 5.937 1.205 1.00 93.19 98 TRP A O 1
ATOM 801 N N . GLY A 1 99 ? 8.682 4.530 0.570 1.00 92.00 99 GLY A N 1
ATOM 802 C CA . GLY A 1 99 ? 9.795 5.466 0.703 1.00 92.00 99 GLY A CA 1
ATOM 803 C C . GLY A 1 99 ? 10.980 4.885 1.487 1.00 92.00 99 GLY A C 1
ATOM 804 O O . GLY A 1 99 ? 10.937 3.732 1.917 1.00 92.00 99 GLY A O 1
ATOM 805 N N . PRO A 1 100 ? 12.043 5.678 1.704 1.00 94.06 100 PRO A N 1
ATOM 806 C CA . PRO A 1 100 ? 12.142 7.107 1.398 1.00 94.06 100 PRO A CA 1
ATOM 807 C C . PRO A 1 100 ? 12.266 7.407 -0.099 1.00 94.06 100 PRO A C 1
ATOM 809 O O . PRO A 1 100 ? 12.965 6.712 -0.833 1.00 94.06 100 PRO A O 1
ATOM 812 N N . MET A 1 101 ? 11.646 8.499 -0.542 1.00 93.12 101 MET A N 1
ATOM 813 C CA . MET A 1 101 ? 11.909 9.087 -1.854 1.00 93.12 101 MET A CA 1
ATOM 814 C C . MET A 1 101 ? 13.261 9.802 -1.860 1.00 93.12 101 MET A C 1
ATOM 816 O O . MET A 1 101 ? 13.621 10.491 -0.904 1.00 93.12 101 MET A O 1
ATOM 820 N N . SER A 1 102 ? 13.991 9.682 -2.971 1.00 91.38 102 SER A N 1
ATOM 821 C CA . SER A 1 102 ? 15.288 10.349 -3.156 1.00 91.38 102 SER A CA 1
ATOM 822 C C . SER A 1 102 ? 15.173 11.874 -3.126 1.00 91.38 102 SER A C 1
ATOM 824 O O . SER A 1 102 ? 16.076 12.564 -2.663 1.00 91.38 102 SER A O 1
ATOM 826 N N . THR A 1 103 ? 14.057 12.400 -3.630 1.00 92.69 103 THR A N 1
ATOM 827 C CA . THR A 1 103 ? 13.774 13.831 -3.725 1.00 92.69 103 THR A CA 1
ATOM 828 C C . THR A 1 103 ? 12.568 14.137 -2.841 1.00 92.69 103 THR A C 1
ATOM 830 O O . THR A 1 103 ? 11.531 13.498 -3.024 1.00 92.69 103 THR A O 1
ATOM 833 N N . PRO A 1 104 ? 12.662 15.075 -1.883 1.00 95.69 104 PRO A N 1
ATOM 834 C CA . PRO A 1 104 ? 11.498 15.519 -1.125 1.00 95.69 104 PRO A CA 1
ATOM 835 C C . PRO A 1 104 ? 10.427 16.103 -2.050 1.00 95.69 104 PRO A C 1
ATOM 837 O O . PRO A 1 104 ? 10.751 16.697 -3.079 1.00 95.69 104 PRO A O 1
ATOM 840 N N . SER A 1 105 ? 9.155 15.934 -1.690 1.00 94.69 105 SER A N 1
ATOM 841 C CA . SER A 1 105 ? 8.066 16.628 -2.384 1.00 94.69 105 SER A CA 1
ATOM 842 C C . SER A 1 105 ? 8.112 18.135 -2.093 1.00 94.69 105 SER A C 1
ATOM 844 O O . SER A 1 105 ? 8.782 18.555 -1.149 1.00 94.69 105 SER A O 1
ATOM 846 N N . ASN A 1 106 ? 7.294 18.944 -2.773 1.00 92.50 106 ASN A N 1
ATOM 847 C CA . ASN A 1 106 ? 7.127 20.369 -2.433 1.00 92.50 106 ASN A CA 1
ATOM 848 C C . ASN A 1 106 ? 6.719 20.598 -0.961 1.00 92.50 106 ASN A C 1
ATOM 850 O O . ASN A 1 106 ? 7.229 21.494 -0.298 1.00 92.50 106 ASN A O 1
ATOM 854 N N . GLY A 1 107 ? 5.869 19.724 -0.402 1.00 91.19 107 GLY A N 1
ATOM 855 C CA . GLY A 1 107 ? 5.520 19.713 1.033 1.00 91.19 107 GLY A CA 1
ATOM 856 C C . GLY A 1 107 ? 6.623 19.223 1.992 1.00 91.19 107 GLY A C 1
ATOM 857 O O . GLY A 1 107 ? 6.377 19.048 3.190 1.00 91.19 107 GLY A O 1
ATOM 858 N N . ASN A 1 108 ? 7.832 18.982 1.480 1.00 94.06 108 ASN A N 1
ATOM 859 C CA . ASN A 1 108 ? 8.978 18.419 2.191 1.00 94.06 108 ASN A CA 1
ATOM 860 C C . ASN A 1 108 ? 8.745 16.989 2.728 1.00 94.06 108 ASN A C 1
ATOM 862 O O . ASN A 1 108 ? 9.389 16.561 3.687 1.00 94.06 108 ASN A O 1
ATOM 866 N N . ASN A 1 109 ? 7.818 16.245 2.113 1.00 96.44 109 ASN A N 1
ATOM 867 C CA . ASN A 1 109 ? 7.533 14.853 2.452 1.00 96.44 109 ASN A CA 1
ATOM 868 C C . ASN A 1 109 ? 8.544 13.928 1.775 1.00 96.44 109 ASN A C 1
ATOM 870 O O . ASN A 1 109 ? 9.065 14.229 0.700 1.00 96.44 109 ASN A O 1
ATOM 874 N N . ARG A 1 110 ? 8.815 12.785 2.404 1.00 96.69 110 ARG A N 1
ATOM 875 C CA . ARG A 1 110 ? 9.730 11.748 1.896 1.00 96.69 110 ARG A CA 1
ATOM 876 C C . ARG A 1 110 ? 9.082 10.375 1.790 1.00 96.69 110 ARG A C 1
ATOM 878 O O . ARG A 1 110 ? 9.659 9.492 1.166 1.00 96.69 110 ARG A O 1
ATOM 885 N N . TYR A 1 111 ? 7.911 10.204 2.383 1.00 96.38 111 TYR A N 1
ATOM 886 C CA . TYR A 1 111 ? 7.174 8.953 2.405 1.00 96.38 111 TYR A CA 1
ATOM 887 C C . TYR A 1 111 ? 5.711 9.224 2.078 1.00 96.38 111 TYR A C 1
ATOM 889 O O . TYR A 1 111 ? 5.219 10.346 2.241 1.00 96.38 111 TYR A O 1
ATOM 897 N N . PHE A 1 112 ? 5.007 8.185 1.660 1.00 96.56 112 PHE A N 1
ATOM 898 C CA . PHE A 1 112 ? 3.553 8.164 1.682 1.00 96.56 112 PHE A CA 1
ATOM 899 C C . PHE A 1 112 ? 3.069 6.811 2.192 1.00 96.56 112 PHE A C 1
ATOM 901 O O . PHE A 1 112 ? 3.793 5.820 2.128 1.00 96.56 112 PHE A O 1
ATOM 908 N N . ILE A 1 113 ? 1.859 6.786 2.729 1.00 96.38 113 ILE A N 1
ATOM 909 C CA . ILE A 1 113 ? 1.176 5.578 3.184 1.00 96.38 113 ILE A CA 1
ATOM 910 C C . ILE A 1 113 ? -0.124 5.448 2.406 1.00 96.38 113 ILE A C 1
ATOM 912 O O . ILE A 1 113 ? -0.838 6.442 2.225 1.00 96.38 113 ILE A O 1
ATOM 916 N N . LEU A 1 114 ? -0.404 4.237 1.931 1.00 96.81 114 LEU A N 1
ATOM 917 C CA . LEU A 1 114 ? -1.696 3.897 1.353 1.00 96.81 114 LEU A CA 1
ATOM 918 C C . LEU A 1 114 ? -2.516 3.105 2.357 1.00 96.81 114 LEU A C 1
ATOM 920 O O . LEU A 1 114 ? -2.013 2.143 2.928 1.00 96.81 114 LEU A O 1
ATOM 924 N N . PHE A 1 115 ? -3.788 3.463 2.491 1.00 96.94 115 PHE A N 1
ATOM 925 C CA . PHE A 1 115 ? -4.809 2.620 3.102 1.00 96.94 115 PHE A CA 1
ATOM 926 C C . PHE A 1 115 ? -5.756 2.155 2.008 1.00 96.94 115 PHE A C 1
ATOM 928 O O . PHE A 1 115 ? -6.245 2.973 1.230 1.00 96.94 115 PHE A O 1
ATOM 935 N N . ILE A 1 116 ? -5.996 0.853 1.917 1.00 95.81 116 ILE A N 1
ATOM 936 C CA . ILE A 1 116 ? -6.794 0.253 0.849 1.00 95.81 116 ILE A CA 1
ATOM 937 C C . ILE A 1 116 ? -7.858 -0.624 1.483 1.00 95.81 116 ILE A C 1
ATOM 939 O O . ILE A 1 116 ? -7.541 -1.621 2.134 1.00 95.81 116 ILE A O 1
ATOM 943 N N . ASP A 1 117 ? -9.119 -0.277 1.261 1.00 95.50 117 ASP A N 1
ATOM 944 C CA . ASP A 1 117 ? -10.235 -1.120 1.671 1.00 95.50 117 ASP A CA 1
ATOM 945 C C . ASP A 1 117 ? -10.293 -2.387 0.804 1.00 95.50 117 ASP A C 1
ATOM 947 O O . ASP A 1 117 ? -10.264 -2.332 -0.429 1.00 95.50 117 ASP A O 1
ATOM 951 N N . ASP A 1 118 ? -10.376 -3.555 1.436 1.00 93.94 118 ASP A N 1
ATOM 952 C CA . ASP A 1 118 ? -10.333 -4.828 0.717 1.00 93.94 118 ASP A CA 1
ATOM 953 C C . ASP A 1 118 ? -11.618 -5.120 -0.079 1.00 93.94 118 ASP A C 1
ATOM 955 O O . ASP A 1 118 ? -11.579 -5.771 -1.133 1.00 93.94 118 ASP A O 1
ATOM 959 N N . PHE A 1 119 ? -12.759 -4.612 0.394 1.00 93.56 119 PHE A N 1
ATOM 960 C CA . PHE A 1 119 ? -14.049 -4.825 -0.252 1.00 93.56 119 PHE A CA 1
ATOM 961 C C . PHE A 1 119 ? -14.207 -3.925 -1.484 1.00 93.56 119 PHE A C 1
ATOM 963 O O . PHE A 1 119 ? -14.250 -4.428 -2.613 1.00 93.56 119 PHE A O 1
ATOM 970 N N . THR A 1 120 ? -14.224 -2.608 -1.269 1.00 92.88 120 THR A N 1
ATOM 971 C CA . THR A 1 120 ? -14.482 -1.569 -2.282 1.00 92.88 120 THR A CA 1
ATOM 972 C C . THR A 1 120 ? -13.277 -1.252 -3.160 1.00 92.88 120 THR A C 1
ATOM 974 O O . THR A 1 120 ? -13.452 -0.687 -4.235 1.00 92.88 120 THR A O 1
ATOM 977 N N . ARG A 1 121 ? -12.057 -1.601 -2.723 1.00 91.88 121 ARG A N 1
ATOM 978 C CA . ARG A 1 121 ? -10.785 -1.156 -3.330 1.00 91.88 121 ARG A CA 1
ATOM 979 C C . ARG A 1 121 ? -10.555 0.356 -3.276 1.00 91.88 121 ARG A C 1
ATOM 981 O O . ARG A 1 121 ? -9.584 0.835 -3.867 1.00 91.88 121 ARG A O 1
ATOM 988 N N . MET A 1 122 ? -11.375 1.090 -2.521 1.00 94.62 122 MET A N 1
ATOM 989 C CA . MET A 1 122 ? -11.138 2.498 -2.229 1.00 94.62 122 MET A CA 1
ATOM 990 C C . MET A 1 122 ? -9.756 2.659 -1.597 1.00 94.62 122 MET A C 1
ATOM 992 O O . MET A 1 122 ? -9.372 1.896 -0.708 1.00 94.62 122 MET A O 1
ATOM 996 N N . THR A 1 123 ? -8.993 3.617 -2.113 1.00 96.00 123 THR A N 1
ATOM 997 C CA . THR A 1 123 ? -7.604 3.847 -1.725 1.00 96.00 123 THR A CA 1
ATOM 998 C C . THR A 1 123 ? -7.459 5.274 -1.227 1.00 96.00 123 THR A C 1
ATOM 1000 O O . THR A 1 123 ? -7.866 6.216 -1.900 1.00 96.00 123 THR A O 1
ATOM 1003 N N . TRP A 1 124 ? -6.849 5.435 -0.061 1.00 97.56 124 TRP A N 1
ATOM 1004 C CA . TRP A 1 124 ? -6.506 6.731 0.507 1.00 97.56 124 TRP A CA 1
ATOM 1005 C C . TRP A 1 124 ? -4.995 6.854 0.602 1.00 97.56 124 TRP A C 1
ATOM 1007 O O . TRP A 1 124 ? -4.317 5.891 0.957 1.00 97.56 124 TRP A O 1
ATOM 1017 N N . VAL A 1 125 ? -4.479 8.047 0.319 1.00 97.50 125 VAL A N 1
ATOM 1018 C CA . VAL A 1 125 ? -3.053 8.357 0.414 1.00 97.50 125 VAL A CA 1
ATOM 1019 C C . VAL A 1 125 ? -2.812 9.487 1.399 1.00 97.50 125 VAL A C 1
ATOM 1021 O O . VAL A 1 125 ? -3.515 10.497 1.391 1.00 97.50 125 VAL A O 1
ATOM 1024 N N . PHE A 1 126 ? -1.786 9.324 2.228 1.00 97.56 126 PHE A N 1
ATOM 1025 C CA . PHE A 1 126 ? -1.292 10.366 3.122 1.00 97.56 126 PHE A CA 1
ATOM 1026 C C . PHE A 1 126 ? 0.218 10.508 2.960 1.00 97.56 126 PHE A C 1
ATOM 1028 O O . PHE A 1 126 ? 0.935 9.514 2.846 1.00 97.56 126 PHE A O 1
ATOM 1035 N N . PHE A 1 127 ? 0.708 11.745 2.964 1.00 96.94 127 PHE A N 1
ATOM 1036 C CA . PHE A 1 127 ? 2.129 12.055 2.820 1.00 96.94 127 PHE A CA 1
ATOM 1037 C C . PHE A 1 127 ? 2.776 12.317 4.179 1.00 96.94 127 PHE A C 1
ATOM 1039 O O . PHE A 1 127 ? 2.141 12.866 5.077 1.00 96.94 127 PHE A O 1
ATOM 1046 N N . MET A 1 128 ? 4.043 11.925 4.315 1.00 96.81 128 MET A N 1
ATOM 1047 C CA . MET A 1 128 ? 4.788 11.950 5.575 1.00 96.81 128 MET A CA 1
ATOM 1048 C C . MET A 1 128 ? 6.227 12.413 5.371 1.00 96.81 128 MET A C 1
ATOM 1050 O O . MET A 1 128 ? 6.868 12.103 4.358 1.00 96.81 128 MET A O 1
ATOM 1054 N N . ARG A 1 129 ? 6.789 13.081 6.378 1.00 95.88 129 ARG A N 1
ATOM 1055 C CA . ARG A 1 129 ? 8.221 13.407 6.438 1.00 95.88 129 ARG A CA 1
ATOM 1056 C C . ARG A 1 129 ? 9.013 12.266 7.063 1.00 95.88 129 ARG A C 1
ATOM 1058 O O . ARG A 1 129 ? 10.132 11.997 6.627 1.00 95.88 129 ARG A O 1
ATOM 1065 N N . GLN A 1 130 ? 8.429 11.582 8.045 1.00 93.62 130 GLN A N 1
ATOM 1066 C CA . GLN A 1 130 ? 9.038 10.479 8.784 1.00 93.62 130 GLN A CA 1
ATOM 1067 C C . GLN A 1 130 ? 8.068 9.303 8.948 1.00 93.62 130 GLN A C 1
ATOM 1069 O O . GLN A 1 130 ? 6.861 9.482 9.077 1.00 93.62 130 GLN A O 1
ATOM 1074 N N . LYS A 1 131 ? 8.609 8.081 9.025 1.00 91.88 131 LYS A N 1
ATOM 1075 C CA . LYS A 1 131 ? 7.822 6.861 9.277 1.00 91.88 131 LYS A CA 1
ATOM 1076 C C . LYS A 1 131 ? 7.154 6.825 10.661 1.00 91.88 131 LYS A C 1
ATOM 1078 O O . LYS A 1 131 ? 6.183 6.108 10.850 1.00 91.88 131 LYS A O 1
ATOM 1083 N N . SER A 1 132 ? 7.646 7.602 11.626 1.00 91.38 132 SER A N 1
ATOM 1084 C CA . SER A 1 132 ? 7.042 7.738 12.960 1.00 91.38 132 SER A CA 1
ATOM 1085 C C . SER A 1 132 ? 5.651 8.385 12.931 1.00 91.38 132 SER A C 1
ATOM 1087 O O . SER A 1 132 ? 4.890 8.244 13.884 1.00 91.38 132 SER A O 1
ATOM 1089 N N . GLU A 1 133 ? 5.284 9.064 11.839 1.00 94.25 133 GLU A N 1
ATOM 1090 C CA . GLU A 1 133 ? 3.987 9.737 11.690 1.00 94.25 133 GLU A CA 1
ATOM 1091 C C . GLU A 1 133 ? 2.825 8.773 11.390 1.00 94.25 133 GLU A C 1
ATOM 1093 O O . GLU A 1 133 ? 1.661 9.171 11.491 1.00 94.25 133 GLU A O 1
ATOM 1098 N N . VAL A 1 134 ? 3.122 7.507 11.067 1.00 94.81 134 VAL A N 1
ATOM 1099 C CA . VAL A 1 134 ? 2.144 6.482 10.658 1.00 94.81 134 VAL A CA 1
ATOM 1100 C C . VAL A 1 134 ? 1.011 6.331 11.670 1.00 94.81 134 VAL A C 1
ATOM 1102 O O . VAL A 1 134 ? -0.157 6.349 11.286 1.00 94.81 134 VAL A O 1
ATOM 1105 N N . PHE A 1 135 ? 1.325 6.255 12.965 1.00 94.12 135 PHE A N 1
ATOM 1106 C CA . PHE A 1 135 ? 0.309 6.113 14.009 1.00 94.12 135 PHE A CA 1
ATOM 1107 C C . PHE A 1 135 ? -0.646 7.314 14.068 1.00 94.12 135 PHE A C 1
ATOM 1109 O O . PHE A 1 135 ? -1.869 7.164 14.083 1.00 94.12 135 PHE A O 1
ATOM 1116 N N . THR A 1 136 ? -0.098 8.529 14.046 1.00 95.38 136 THR A N 1
ATOM 1117 C CA . THR A 1 136 ? -0.890 9.766 14.073 1.00 95.38 136 THR A CA 1
ATOM 1118 C C . THR A 1 136 ? -1.797 9.876 12.852 1.00 95.38 136 THR A C 1
ATOM 1120 O O . THR A 1 136 ? -2.946 10.309 12.968 1.00 95.38 136 THR A O 1
ATOM 1123 N N . ILE A 1 137 ? -1.303 9.470 11.683 1.00 96.88 137 ILE A N 1
ATOM 1124 C CA . ILE A 1 137 ? -2.090 9.441 10.450 1.00 96.88 137 ILE A CA 1
ATOM 1125 C C . ILE A 1 137 ? -3.178 8.378 10.519 1.00 96.88 137 ILE A C 1
ATOM 1127 O O . ILE A 1 137 ? -4.312 8.679 10.155 1.00 96.88 137 ILE A O 1
ATOM 1131 N N . PHE A 1 138 ? -2.885 7.186 11.041 1.00 96.56 138 PHE A N 1
ATOM 1132 C CA . PHE A 1 138 ? -3.885 6.133 11.189 1.00 96.56 138 PHE A CA 1
ATOM 1133 C C . PHE A 1 138 ? -5.066 6.582 12.061 1.00 96.56 138 PHE A C 1
ATOM 1135 O O . PHE A 1 138 ? -6.214 6.405 11.660 1.00 96.56 138 PHE A O 1
ATOM 1142 N N . LYS A 1 139 ? -4.815 7.264 13.189 1.00 95.94 139 LYS A N 1
ATOM 1143 C CA . LYS A 1 139 ? -5.890 7.828 14.032 1.00 95.94 139 LYS A CA 1
ATOM 1144 C C . LYS A 1 139 ? -6.797 8.791 13.261 1.00 95.94 139 LYS A C 1
ATOM 1146 O O . LYS A 1 139 ? -8.022 8.717 13.363 1.00 95.94 139 LYS A O 1
ATOM 1151 N N . LYS A 1 140 ? -6.198 9.687 12.467 1.00 97.19 140 LYS A N 1
ATOM 1152 C CA . LYS A 1 140 ? -6.941 10.637 11.621 1.00 97.19 140 LYS A CA 1
ATOM 1153 C C . LYS A 1 140 ? -7.738 9.911 10.540 1.00 97.19 140 LYS A C 1
ATOM 1155 O O . LYS A 1 140 ? -8.911 10.217 10.346 1.00 97.19 140 LYS A O 1
ATOM 1160 N N . PHE A 1 141 ? -7.108 8.945 9.877 1.00 97.69 141 PHE A N 1
ATOM 1161 C CA . PHE A 1 141 ? -7.718 8.119 8.845 1.00 97.69 141 PHE A CA 1
ATOM 1162 C C . PHE A 1 141 ? -8.935 7.361 9.383 1.00 97.69 141 PHE A C 1
ATOM 1164 O O . PHE A 1 141 ? -10.019 7.548 8.839 1.00 97.69 141 PHE A O 1
ATOM 1171 N N . LYS A 1 142 ? -8.785 6.603 10.481 1.00 97.19 142 LYS A N 1
ATOM 1172 C CA . LYS A 1 142 ? -9.875 5.861 11.135 1.00 97.19 142 LYS A CA 1
ATOM 1173 C C . LYS A 1 142 ? -11.060 6.773 11.430 1.00 97.19 142 LYS A C 1
ATOM 1175 O O . LYS A 1 142 ? -12.154 6.541 10.929 1.00 97.19 142 LYS A O 1
ATOM 1180 N N . SER A 1 143 ? -10.825 7.863 12.167 1.00 97.00 143 SER A N 1
ATOM 1181 C CA . SER A 1 143 ? -11.902 8.788 12.541 1.00 97.00 143 SER A CA 1
ATOM 1182 C C . SER A 1 143 ? -12.629 9.362 11.323 1.00 97.00 143 SER A C 1
ATOM 1184 O O . SER A 1 143 ? -13.845 9.532 11.350 1.00 97.00 143 SER A O 1
ATOM 1186 N N . PHE A 1 144 ? -11.893 9.654 10.249 1.00 97.38 144 PHE A N 1
ATOM 1187 C CA . PHE A 1 144 ? -12.463 10.172 9.014 1.00 97.38 144 PHE A CA 1
ATOM 1188 C C . PHE A 1 144 ? -13.320 9.126 8.292 1.00 97.38 144 PHE A C 1
ATOM 1190 O O . PHE A 1 144 ? -14.498 9.381 8.045 1.00 97.38 144 PHE A O 1
ATOM 1197 N N . VAL A 1 145 ? -12.769 7.950 7.972 1.00 96.81 145 VAL A N 1
ATOM 1198 C CA . VAL A 1 145 ? -13.484 6.960 7.147 1.00 96.81 145 VAL A CA 1
ATOM 1199 C C . VAL A 1 145 ? -14.670 6.340 7.867 1.00 96.81 145 VAL A C 1
ATOM 1201 O O . VAL A 1 145 ? -15.690 6.072 7.231 1.00 96.81 145 VAL A O 1
ATOM 1204 N N . GLU A 1 146 ? -14.586 6.165 9.185 1.00 97.12 146 GLU A N 1
ATOM 1205 C CA . GLU A 1 146 ? -15.696 5.603 9.950 1.00 97.12 146 GLU A CA 1
ATOM 1206 C C . GLU A 1 146 ? -16.871 6.579 10.025 1.00 97.12 146 GLU A C 1
ATOM 1208 O O . GLU A 1 146 ? -18.014 6.203 9.772 1.00 97.12 146 GLU A O 1
ATOM 1213 N N . LYS A 1 147 ? -16.593 7.869 10.258 1.00 96.88 147 LYS A N 1
ATOM 1214 C CA . LYS A 1 147 ? -17.632 8.909 10.268 1.00 96.88 147 LYS A CA 1
ATOM 1215 C C . LYS A 1 147 ? -18.266 9.130 8.898 1.00 96.88 147 LYS A C 1
ATOM 1217 O O . LYS A 1 147 ? -19.462 9.380 8.829 1.00 96.88 147 LYS A O 1
ATOM 1222 N N . GLN A 1 148 ? -17.480 9.067 7.822 1.00 94.50 148 GLN A N 1
ATOM 1223 C CA . GLN A 1 148 ? -17.987 9.288 6.463 1.00 94.50 148 GLN A CA 1
ATOM 1224 C C . GLN A 1 148 ? -18.797 8.099 5.937 1.00 94.50 148 GLN A C 1
ATOM 1226 O O . GLN A 1 148 ? -19.768 8.291 5.214 1.00 94.50 148 GLN A O 1
ATOM 1231 N N . SER A 1 149 ? -18.398 6.871 6.278 1.00 93.69 149 SER A N 1
ATOM 1232 C CA . SER A 1 149 ? -19.033 5.663 5.740 1.00 93.69 149 SER A CA 1
ATOM 1233 C C . SER A 1 149 ? -20.112 5.061 6.642 1.00 93.69 149 SER A C 1
ATOM 1235 O O . SER A 1 149 ? -20.887 4.233 6.166 1.00 93.69 149 SER A O 1
ATOM 1237 N N . GLY A 1 150 ? -20.128 5.395 7.937 1.00 94.75 150 GLY A N 1
ATOM 1238 C CA . GLY A 1 150 ? -20.953 4.719 8.945 1.00 94.75 150 GLY A CA 1
ATOM 1239 C C . GLY A 1 150 ? -20.534 3.269 9.235 1.00 94.75 150 GLY A C 1
ATOM 1240 O O . GLY A 1 150 ? -21.224 2.572 9.975 1.00 94.75 150 GLY A O 1
ATOM 1241 N N . ASN A 1 151 ? -19.428 2.798 8.648 1.00 95.44 151 ASN A N 1
ATOM 1242 C CA . ASN A 1 151 ? -18.836 1.487 8.908 1.00 95.44 151 ASN A CA 1
ATOM 1243 C C . ASN A 1 151 ? -17.599 1.639 9.799 1.00 95.44 151 ASN A C 1
ATOM 1245 O O . ASN A 1 151 ? -17.034 2.722 9.899 1.00 95.44 151 ASN A O 1
ATOM 1249 N N . TYR A 1 152 ? -17.156 0.546 10.415 1.00 96.06 152 TYR A N 1
ATOM 1250 C CA . TYR A 1 152 ? -16.013 0.547 11.330 1.00 96.06 152 TYR A CA 1
ATOM 1251 C C . TYR A 1 152 ? -14.872 -0.294 10.782 1.00 96.06 152 TYR A C 1
ATOM 1253 O O . TYR A 1 152 ? -15.117 -1.354 10.196 1.00 96.06 152 TYR A O 1
ATOM 1261 N N . ILE A 1 153 ? -13.640 0.167 11.001 1.00 97.06 153 ILE A N 1
ATOM 1262 C CA . ILE A 1 153 ? -12.452 -0.617 10.679 1.00 97.06 153 ILE A CA 1
ATOM 1263 C C . ILE A 1 153 ? -12.395 -1.793 11.647 1.00 97.06 153 ILE A C 1
ATOM 1265 O O . ILE A 1 153 ? -12.236 -1.587 12.845 1.00 97.06 153 ILE A O 1
ATOM 1269 N N . LYS A 1 154 ? -12.508 -3.023 11.138 1.00 96.12 154 LYS A N 1
ATOM 1270 C CA . LYS A 1 154 ? -12.404 -4.218 11.994 1.00 96.12 154 LYS A CA 1
ATOM 1271 C C . LYS A 1 154 ? -10.999 -4.784 12.035 1.00 96.12 154 LYS A C 1
ATOM 1273 O O . LYS A 1 154 ? -10.526 -5.159 13.098 1.00 96.12 154 LYS A O 1
ATOM 1278 N N . ILE A 1 155 ? -10.350 -4.857 10.876 1.00 94.88 155 ILE A N 1
ATOM 1279 C CA . ILE A 1 155 ? -9.034 -5.467 10.732 1.00 94.88 155 ILE A CA 1
ATOM 1280 C C . ILE A 1 155 ? -8.121 -4.504 9.982 1.00 94.88 155 ILE A C 1
ATOM 1282 O O . ILE A 1 155 ? -8.435 -4.065 8.873 1.00 94.88 155 ILE A O 1
ATOM 1286 N N . LEU A 1 156 ? -6.960 -4.213 10.562 1.00 94.44 156 LEU A N 1
ATOM 1287 C CA . LEU A 1 156 ? -5.877 -3.499 9.899 1.00 94.44 156 LEU A CA 1
ATOM 1288 C C . LEU A 1 156 ? -4.747 -4.479 9.589 1.00 94.44 156 LEU A C 1
ATOM 1290 O O . LEU A 1 156 ? -4.082 -4.982 10.498 1.00 94.44 156 LEU A O 1
ATOM 1294 N N . ARG A 1 157 ? -4.498 -4.711 8.299 1.00 92.06 157 ARG A N 1
ATOM 1295 C CA . ARG A 1 157 ? -3.396 -5.546 7.826 1.00 92.06 157 ARG A CA 1
ATOM 1296 C C . ARG A 1 157 ? -2.220 -4.696 7.376 1.00 92.06 157 ARG A C 1
ATOM 1298 O O . ARG A 1 157 ? -2.360 -3.884 6.467 1.00 92.06 157 ARG A O 1
ATOM 1305 N N . SER A 1 158 ? -1.064 -4.916 7.989 1.00 90.12 158 SER A N 1
ATOM 1306 C CA . SER A 1 158 ? 0.195 -4.266 7.624 1.00 90.12 158 SER A CA 1
ATOM 1307 C C . SER A 1 158 ? 1.313 -5.290 7.473 1.00 90.12 158 SER A C 1
ATOM 1309 O O . SER A 1 158 ? 1.204 -6.434 7.928 1.00 90.12 158 SER A O 1
ATOM 1311 N N . ASP A 1 159 ? 2.416 -4.869 6.866 1.00 84.12 159 ASP A N 1
ATOM 1312 C CA . ASP A 1 159 ? 3.664 -5.607 6.981 1.00 84.12 159 ASP A CA 1
ATOM 1313 C C . ASP A 1 159 ? 4.209 -5.544 8.426 1.00 84.12 159 ASP A C 1
ATOM 1315 O O . ASP A 1 159 ? 3.630 -4.913 9.319 1.00 84.12 159 ASP A O 1
ATOM 1319 N N . ARG A 1 160 ? 5.337 -6.219 8.678 1.00 78.81 160 ARG A N 1
ATOM 1320 C CA . ARG A 1 160 ? 6.043 -6.166 9.972 1.00 78.81 160 ARG A CA 1
ATOM 1321 C C . ARG A 1 160 ? 6.969 -4.948 10.096 1.00 78.81 160 ARG A C 1
ATOM 1323 O O . ARG A 1 160 ? 7.954 -5.012 10.837 1.00 78.81 160 ARG A O 1
ATOM 1330 N N . GLY A 1 161 ? 6.682 -3.858 9.382 1.00 78.44 161 GLY A N 1
ATOM 1331 C CA . GLY A 1 161 ? 7.426 -2.608 9.476 1.00 78.44 161 GLY A CA 1
ATOM 1332 C C . GLY A 1 161 ? 7.513 -2.105 10.919 1.00 78.44 161 GLY A C 1
ATOM 1333 O O . GLY A 1 161 ? 6.574 -2.225 11.705 1.00 78.44 161 GLY A O 1
ATOM 1334 N N . LYS A 1 162 ? 8.661 -1.539 11.305 1.00 79.19 162 LYS A N 1
ATOM 1335 C CA . LYS A 1 162 ? 8.870 -1.024 12.674 1.00 79.19 162 LYS A CA 1
ATOM 1336 C C . LYS A 1 162 ? 7.936 0.142 13.000 1.00 79.19 162 LYS A C 1
ATOM 1338 O O . LYS A 1 162 ? 7.588 0.332 14.159 1.00 79.19 162 LYS A O 1
ATOM 1343 N N . GLU A 1 163 ? 7.514 0.884 11.982 1.00 79.94 163 GLU A N 1
ATOM 1344 C CA . GLU A 1 163 ? 6.512 1.952 12.054 1.00 79.94 163 GLU A CA 1
ATOM 1345 C C . GLU A 1 163 ? 5.151 1.496 12.598 1.00 79.94 163 GLU A C 1
ATOM 1347 O O . GLU A 1 163 ? 4.391 2.308 13.117 1.00 79.94 163 GLU A O 1
ATOM 1352 N N . TYR A 1 164 ? 4.871 0.198 12.503 1.00 76.81 164 TYR A N 1
ATOM 1353 C CA . TYR A 1 164 ? 3.615 -0.428 12.885 1.00 76.81 164 TYR A CA 1
ATOM 1354 C C . TYR A 1 164 ? 3.689 -1.188 14.219 1.00 76.81 164 TYR A C 1
ATOM 1356 O O . TYR A 1 164 ? 2.664 -1.682 14.681 1.00 76.81 164 TYR A O 1
ATOM 1364 N N . ASN A 1 165 ? 4.881 -1.281 14.824 1.00 75.44 165 ASN A N 1
ATOM 1365 C CA . ASN A 1 165 ? 5.171 -2.114 15.998 1.00 75.44 165 ASN A CA 1
ATOM 1366 C C . ASN A 1 165 ? 5.453 -1.265 17.252 1.00 75.44 165 ASN A C 1
ATOM 1368 O O . ASN A 1 165 ? 6.397 -1.541 18.000 1.00 75.44 165 ASN A O 1
ATOM 1372 N N . SER A 1 166 ? 4.699 -0.183 17.463 1.00 83.88 166 SER A N 1
ATOM 1373 C CA . SER A 1 166 ? 4.786 0.583 18.709 1.00 83.88 166 SER A CA 1
ATOM 1374 C C . SER A 1 166 ? 3.733 0.091 19.704 1.00 83.88 166 SER A C 1
ATOM 1376 O O . SER A 1 166 ? 2.583 -0.135 19.341 1.00 83.88 166 SER A O 1
ATOM 1378 N N . ARG A 1 167 ? 4.107 -0.004 20.989 1.00 86.62 167 ARG A N 1
ATOM 1379 C CA . ARG A 1 167 ? 3.173 -0.384 22.070 1.00 86.62 167 ARG A CA 1
ATOM 1380 C C . ARG A 1 167 ? 1.956 0.539 22.146 1.00 86.62 167 ARG A C 1
ATOM 1382 O O . ARG A 1 167 ? 0.887 0.123 22.568 1.00 86.62 167 ARG A O 1
ATOM 1389 N N . GLU A 1 168 ? 2.139 1.802 21.768 1.00 89.44 168 GLU A N 1
ATOM 1390 C CA . GLU A 1 168 ? 1.058 2.783 21.698 1.00 89.44 168 GLU A CA 1
ATOM 1391 C C . GLU A 1 168 ? 0.064 2.450 20.577 1.00 89.44 168 GLU A C 1
ATOM 1393 O O . GLU A 1 168 ? -1.140 2.568 20.786 1.00 89.44 168 GLU A O 1
ATOM 1398 N N . PHE A 1 169 ? 0.553 1.998 19.416 1.00 90.75 169 PHE A N 1
ATOM 1399 C CA . PHE A 1 169 ? -0.299 1.567 18.308 1.00 90.75 169 PHE A CA 1
ATOM 1400 C C . PHE A 1 169 ? -1.111 0.335 18.707 1.00 90.75 169 PHE A C 1
ATOM 1402 O O . PHE A 1 169 ? -2.324 0.321 18.502 1.00 90.75 169 PHE A O 1
ATOM 1409 N N . ASP A 1 170 ? -0.456 -0.663 19.304 1.00 89.75 170 ASP A N 1
ATOM 1410 C CA . ASP A 1 170 ? -1.108 -1.900 19.742 1.00 89.75 170 ASP A CA 1
ATOM 1411 C C . ASP A 1 170 ? -2.204 -1.603 20.766 1.00 89.75 170 ASP A C 1
ATOM 1413 O O . ASP A 1 170 ? -3.360 -1.957 20.545 1.00 89.75 170 ASP A O 1
ATOM 1417 N N . LYS A 1 171 ? -1.873 -0.838 21.816 1.00 93.12 171 LYS A N 1
ATOM 1418 C CA . LYS A 1 171 ? -2.840 -0.436 22.841 1.00 93.12 171 LYS A CA 1
ATOM 1419 C C . LYS A 1 171 ? -4.024 0.329 22.250 1.00 93.12 171 LYS A C 1
ATOM 1421 O O . LYS A 1 171 ? -5.163 0.047 22.587 1.00 93.12 171 LYS A O 1
ATOM 1426 N N . PHE A 1 172 ? -3.769 1.275 21.346 1.00 94.38 172 PHE A N 1
ATOM 1427 C CA . PHE A 1 172 ? -4.844 2.014 20.686 1.00 94.38 172 PHE A CA 1
ATOM 1428 C C . PHE A 1 172 ? -5.767 1.094 19.877 1.00 94.38 172 PHE A C 1
ATOM 1430 O O . PHE A 1 172 ? -6.975 1.296 19.863 1.00 94.38 172 PHE A O 1
ATOM 1437 N N . CYS A 1 173 ? -5.217 0.085 19.199 1.00 93.56 173 CYS A N 1
ATOM 1438 C CA . CYS A 1 173 ? -6.029 -0.865 18.443 1.00 93.56 173 CYS A CA 1
ATOM 1439 C C . CYS A 1 173 ? -6.837 -1.785 19.360 1.00 93.56 173 CYS A C 1
ATOM 1441 O O . CYS A 1 173 ? -7.996 -2.043 19.057 1.00 93.56 173 CYS A O 1
ATOM 1443 N N . GLU A 1 174 ? -6.266 -2.226 20.482 1.00 93.75 174 GLU A N 1
ATOM 1444 C CA . GLU A 1 174 ? -6.992 -2.976 21.512 1.00 93.75 174 GLU A CA 1
ATOM 1445 C C . GLU A 1 174 ? -8.149 -2.153 22.098 1.00 93.75 174 GLU A C 1
ATOM 1447 O O . GLU A 1 174 ? -9.280 -2.636 22.133 1.00 93.75 174 GLU A O 1
ATOM 1452 N N . ASP A 1 175 ? -7.889 -0.896 22.473 1.00 94.88 175 ASP A N 1
ATOM 1453 C CA . ASP A 1 175 ? -8.883 0.017 23.053 1.00 94.88 175 ASP A CA 1
ATOM 1454 C C . ASP A 1 175 ? -10.033 0.320 22.066 1.00 94.88 175 ASP A C 1
ATOM 1456 O O . ASP A 1 175 ? -11.193 0.434 22.462 1.00 94.88 175 ASP A O 1
ATOM 1460 N N . GLU A 1 176 ? -9.731 0.418 20.768 1.00 94.81 176 GLU A N 1
ATOM 1461 C CA . GLU A 1 176 ? -10.709 0.690 19.705 1.00 94.81 176 GLU A CA 1
ATOM 1462 C C . GLU A 1 176 ? -11.348 -0.580 19.109 1.00 94.81 176 GLU A C 1
ATOM 1464 O O . GLU A 1 176 ? -12.208 -0.478 18.231 1.00 94.81 176 GLU A O 1
ATOM 1469 N N . GLY A 1 177 ? -10.927 -1.773 19.542 1.00 93.88 177 GLY A N 1
ATOM 1470 C CA . GLY A 1 177 ? -11.422 -3.052 19.025 1.00 93.88 177 GLY A CA 1
ATOM 1471 C C . GLY A 1 177 ? -11.010 -3.367 17.579 1.00 93.88 177 GLY A C 1
ATOM 1472 O O . GLY A 1 177 ? -11.728 -4.082 16.879 1.00 93.88 177 GLY A O 1
ATOM 1473 N N . VAL A 1 178 ? -9.875 -2.834 17.117 1.00 95.81 178 VAL A N 1
ATOM 1474 C CA . VAL A 1 178 ? -9.310 -3.088 15.783 1.00 95.81 178 VAL A CA 1
ATOM 1475 C C . VAL A 1 178 ? -8.316 -4.250 15.850 1.00 95.81 178 VAL A C 1
ATOM 1477 O O . VAL A 1 178 ? -7.270 -4.156 16.489 1.00 95.81 178 VAL A O 1
ATOM 1480 N N . GLU A 1 179 ? -8.582 -5.335 15.127 1.00 93.81 179 GLU A N 1
ATOM 1481 C CA . GLU A 1 179 ? -7.659 -6.466 15.018 1.00 93.81 179 GLU A CA 1
ATOM 1482 C C . GLU A 1 179 ? -6.455 -6.108 14.133 1.00 93.81 179 GLU A C 1
ATOM 1484 O O . GLU A 1 179 ? -6.592 -5.609 13.011 1.00 93.81 179 GLU A O 1
ATOM 1489 N N . ARG A 1 180 ? -5.247 -6.403 14.616 1.00 90.25 180 ARG A N 1
ATOM 1490 C CA . ARG A 1 180 ? -3.997 -6.174 13.884 1.00 90.25 180 ARG A CA 1
ATOM 1491 C C . ARG A 1 180 ? -3.524 -7.464 13.227 1.00 90.25 180 ARG A C 1
ATOM 1493 O O . ARG A 1 180 ? -3.150 -8.418 13.902 1.00 90.25 180 ARG A O 1
ATOM 1500 N N . GLN A 1 181 ? -3.474 -7.471 11.897 1.00 89.69 181 GLN A N 1
ATOM 1501 C CA . GLN A 1 181 ? -2.927 -8.583 11.122 1.00 89.69 181 GLN A CA 1
ATOM 1502 C C . GLN A 1 181 ? -1.564 -8.209 10.547 1.00 89.69 181 GLN A C 1
ATOM 1504 O O . GLN A 1 181 ? -1.462 -7.441 9.594 1.00 89.69 181 GLN A O 1
ATOM 1509 N N . LEU A 1 182 ? -0.502 -8.774 11.115 1.00 85.62 182 LEU A N 1
ATOM 1510 C CA . LEU A 1 182 ? 0.853 -8.607 10.597 1.00 85.62 182 LEU A CA 1
ATOM 1511 C C . L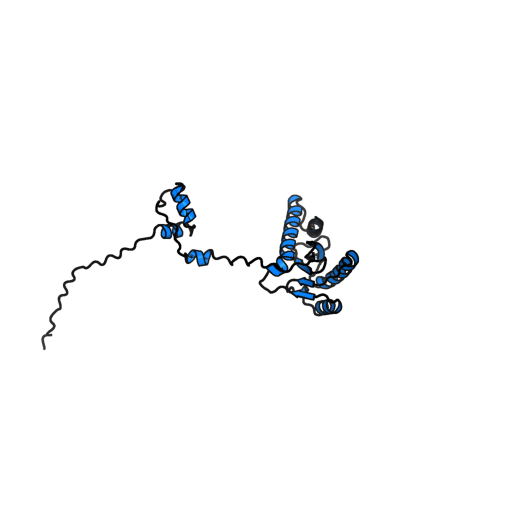EU A 1 182 ? 1.170 -9.723 9.606 1.00 85.62 182 LEU A C 1
ATOM 1513 O O . LEU A 1 182 ? 1.105 -10.903 9.960 1.00 85.62 182 LEU A O 1
ATOM 1517 N N . THR A 1 183 ? 1.562 -9.373 8.382 1.00 79.12 183 THR A N 1
ATOM 1518 C CA . THR A 1 183 ? 1.937 -10.395 7.398 1.00 79.12 183 THR A CA 1
ATOM 1519 C C . THR A 1 183 ? 3.191 -11.150 7.820 1.00 79.12 183 THR A C 1
ATOM 1521 O O . THR A 1 183 ? 4.111 -10.598 8.434 1.00 79.12 183 THR A O 1
ATOM 1524 N N . VAL A 1 184 ? 3.250 -12.440 7.502 1.00 71.06 184 VAL A N 1
ATOM 1525 C CA . VAL A 1 184 ? 4.421 -13.261 7.818 1.00 71.06 184 VAL A CA 1
ATOM 1526 C C . VAL A 1 184 ? 5.588 -12.849 6.900 1.00 71.06 184 VAL A C 1
ATOM 1528 O O . VAL A 1 184 ? 5.378 -12.598 5.708 1.00 71.06 184 VAL A O 1
ATOM 1531 N N . PRO A 1 185 ? 6.828 -12.749 7.419 1.00 57.69 185 PRO A N 1
ATOM 1532 C CA . PRO A 1 185 ? 8.014 -12.559 6.602 1.00 57.69 185 PRO A CA 1
ATOM 1533 C C . PRO A 1 185 ? 8.075 -13.641 5.524 1.00 57.69 185 PRO A C 1
ATOM 1535 O O . PRO A 1 185 ? 7.792 -14.803 5.802 1.00 57.69 185 PRO A O 1
ATOM 1538 N N . TYR A 1 186 ? 8.467 -13.265 4.306 1.00 49.06 186 TYR A N 1
ATOM 1539 C CA . TYR A 1 186 ? 8.612 -14.172 3.157 1.00 49.06 186 TYR A CA 1
ATOM 1540 C C . TYR A 1 186 ? 7.304 -14.707 2.530 1.00 49.06 186 TYR A C 1
ATOM 1542 O O . TYR A 1 186 ? 7.371 -15.548 1.629 1.00 49.06 186 TYR A O 1
ATOM 1550 N N . THR A 1 187 ? 6.133 -14.174 2.910 1.00 56.97 187 THR A N 1
ATOM 1551 C CA . THR A 1 187 ? 4.849 -14.363 2.193 1.00 56.97 187 THR A CA 1
ATOM 1552 C C . THR A 1 187 ? 4.276 -13.030 1.682 1.00 56.97 187 THR A C 1
ATOM 1554 O O . THR A 1 187 ? 3.253 -12.564 2.194 1.00 56.97 187 THR A O 1
ATOM 1557 N N . PRO A 1 188 ? 4.903 -12.405 0.662 1.00 53.69 188 PRO A N 1
ATOM 1558 C CA . PRO A 1 188 ? 4.451 -11.126 0.090 1.00 53.69 188 PRO A CA 1
ATOM 1559 C C . PRO A 1 188 ? 3.004 -11.173 -0.435 1.00 53.69 188 PRO A C 1
ATOM 1561 O O . PRO A 1 188 ? 2.311 -10.165 -0.505 1.00 53.69 188 PRO A O 1
ATOM 1564 N N . GLN A 1 189 ? 2.466 -12.365 -0.718 1.00 59.81 189 GLN A N 1
ATOM 1565 C CA . GLN A 1 189 ? 1.083 -12.536 -1.167 1.00 59.81 189 GLN A CA 1
ATOM 1566 C C . GLN A 1 189 ? 0.046 -12.047 -0.140 1.00 59.81 189 GLN A C 1
ATOM 1568 O O . GLN A 1 189 ? -1.031 -11.612 -0.547 1.00 59.81 189 GLN A O 1
ATOM 1573 N N . GLN A 1 190 ? 0.347 -12.081 1.167 1.00 63.62 190 GLN A N 1
ATOM 1574 C CA . GLN A 1 190 ? -0.608 -11.687 2.215 1.00 63.62 190 GLN A CA 1
ATOM 1575 C C . GLN A 1 190 ? -0.910 -10.180 2.220 1.00 63.62 190 GLN A C 1
ATOM 1577 O O . GLN A 1 190 ? -2.050 -9.804 2.508 1.00 63.62 190 GLN A O 1
ATOM 1582 N N . ASN A 1 191 ? 0.079 -9.348 1.861 1.00 75.06 191 ASN A N 1
ATOM 1583 C CA . ASN A 1 191 ? -0.081 -7.905 1.644 1.00 75.06 191 ASN A CA 1
ATOM 1584 C C . ASN A 1 191 ? -0.066 -7.549 0.148 1.00 75.06 191 ASN A C 1
ATOM 1586 O O . ASN A 1 191 ? 0.016 -6.384 -0.225 1.00 75.06 191 ASN A O 1
ATOM 1590 N N . GLY A 1 192 ? -0.188 -8.540 -0.740 1.00 78.44 192 GLY A N 1
ATOM 1591 C CA . GLY A 1 192 ? -0.032 -8.337 -2.180 1.00 78.44 192 GLY A CA 1
ATOM 1592 C C . GLY A 1 192 ? -1.067 -7.384 -2.785 1.00 78.44 192 GLY A C 1
ATOM 1593 O O . GLY A 1 192 ? -0.922 -6.958 -3.927 1.00 78.44 192 GLY A O 1
ATOM 1594 N N . VAL A 1 193 ? -2.143 -7.055 -2.065 1.00 82.81 193 VAL A N 1
ATOM 1595 C CA . VAL A 1 193 ? -3.083 -5.991 -2.449 1.00 82.81 193 VAL A CA 1
ATOM 1596 C C . VAL A 1 193 ? -2.415 -4.619 -2.358 1.00 82.81 193 VAL A C 1
ATOM 1598 O O . VAL A 1 193 ? -2.449 -3.875 -3.338 1.00 82.81 193 VAL A O 1
ATOM 1601 N N . SER A 1 194 ? -1.808 -4.289 -1.217 1.00 84.62 194 SER A N 1
ATOM 1602 C CA . SER A 1 194 ? -1.171 -2.988 -1.014 1.00 84.62 194 SER A CA 1
ATOM 1603 C C . SER A 1 194 ? 0.120 -2.865 -1.811 1.00 84.62 194 SER A C 1
ATOM 1605 O O . SER A 1 194 ? 0.299 -1.851 -2.480 1.00 84.62 194 SER A O 1
ATOM 1607 N N . GLU A 1 195 ? 0.936 -3.921 -1.880 1.00 86.81 195 GLU A N 1
ATOM 1608 C CA . GLU A 1 195 ? 2.170 -3.932 -2.679 1.00 86.81 195 GLU A CA 1
ATOM 1609 C C . GLU A 1 195 ? 1.886 -3.667 -4.168 1.00 86.81 195 GLU A C 1
ATOM 1611 O O . GLU A 1 195 ? 2.497 -2.786 -4.779 1.00 86.81 195 GLU A O 1
ATOM 1616 N N . ARG A 1 196 ? 0.909 -4.374 -4.761 1.00 87.75 196 ARG A N 1
ATOM 1617 C CA . ARG A 1 196 ? 0.525 -4.162 -6.170 1.00 87.75 196 ARG A CA 1
ATOM 1618 C C . ARG A 1 196 ? -0.044 -2.769 -6.407 1.00 87.75 196 ARG A C 1
ATOM 1620 O O . ARG A 1 196 ? 0.233 -2.163 -7.444 1.00 87.75 196 ARG A O 1
ATOM 1627 N N . LYS A 1 197 ? -0.840 -2.249 -5.468 1.00 91.00 197 LYS A N 1
ATOM 1628 C CA . LYS A 1 197 ? -1.393 -0.896 -5.591 1.00 91.00 197 LYS A CA 1
ATOM 1629 C C . LYS A 1 197 ? -0.286 0.153 -5.488 1.00 91.00 197 LYS A C 1
ATOM 1631 O O . LYS A 1 197 ? -0.269 1.059 -6.310 1.00 91.00 197 LYS A O 1
ATOM 1636 N N . ASN A 1 198 ? 0.672 -0.015 -4.579 1.00 90.94 198 ASN A N 1
ATOM 1637 C CA . ASN A 1 198 ? 1.861 0.829 -4.475 1.00 90.94 198 ASN A CA 1
ATOM 1638 C C . ASN A 1 198 ? 2.674 0.841 -5.777 1.00 90.94 198 ASN A C 1
ATOM 1640 O O . ASN A 1 198 ? 3.015 1.914 -6.275 1.00 90.94 198 ASN A O 1
ATOM 1644 N N . GLN A 1 199 ? 2.922 -0.330 -6.373 1.00 90.31 199 GLN A N 1
ATOM 1645 C CA . GLN A 1 199 ? 3.587 -0.436 -7.678 1.00 90.31 199 GLN A CA 1
ATOM 1646 C C . GLN A 1 199 ? 2.820 0.324 -8.765 1.00 90.31 199 GLN A C 1
ATOM 1648 O O . GLN A 1 199 ? 3.392 1.199 -9.410 1.00 90.31 199 GLN A O 1
ATOM 1653 N N . THR A 1 200 ? 1.513 0.071 -8.890 1.00 91.62 200 THR A N 1
ATOM 1654 C CA . THR A 1 200 ? 0.645 0.739 -9.877 1.00 91.62 200 THR A CA 1
ATOM 1655 C C . THR A 1 200 ? 0.678 2.259 -9.702 1.00 91.62 200 THR A C 1
ATOM 1657 O O . THR A 1 200 ? 0.858 3.003 -10.666 1.00 91.62 200 THR A O 1
ATOM 1660 N N . VAL A 1 201 ? 0.558 2.728 -8.455 1.00 92.94 201 VAL A N 1
ATOM 1661 C CA . VAL A 1 201 ? 0.552 4.156 -8.129 1.00 92.94 201 VAL A CA 1
ATOM 1662 C C . VAL A 1 201 ? 1.860 4.820 -8.559 1.00 92.94 201 VAL A C 1
ATOM 1664 O O . VAL A 1 201 ? 1.860 5.896 -9.161 1.00 92.94 201 VAL A O 1
ATOM 1667 N N . MET A 1 202 ? 2.981 4.157 -8.287 1.00 93.12 202 MET A N 1
ATOM 1668 C CA . MET A 1 202 ? 4.306 4.669 -8.608 1.00 93.12 202 MET A CA 1
ATOM 1669 C C . MET A 1 202 ? 4.632 4.622 -10.094 1.00 93.12 202 MET A C 1
ATOM 1671 O O . MET A 1 202 ? 5.283 5.540 -10.591 1.00 93.12 202 MET A O 1
ATOM 1675 N N . GLU A 1 203 ? 4.210 3.582 -10.804 1.00 91.06 203 GLU A N 1
ATOM 1676 C CA . GLU A 1 203 ? 4.366 3.486 -12.255 1.00 91.06 203 GLU A CA 1
ATOM 1677 C C . GLU A 1 203 ? 3.602 4.608 -12.956 1.00 91.06 203 GLU A C 1
ATOM 1679 O O . GLU A 1 203 ? 4.196 5.361 -13.725 1.00 91.06 203 GLU A O 1
ATOM 1684 N N . MET A 1 204 ? 2.325 4.806 -12.617 1.00 90.19 204 MET A N 1
ATOM 1685 C CA . MET A 1 204 ? 1.517 5.896 -13.172 1.00 90.19 204 MET A CA 1
ATOM 1686 C C . MET A 1 204 ? 2.083 7.278 -12.815 1.00 90.19 204 MET A C 1
ATOM 1688 O O . MET A 1 204 ? 2.222 8.125 -13.697 1.00 90.19 204 MET A O 1
ATOM 1692 N N . ALA A 1 205 ? 2.480 7.503 -11.556 1.00 91.19 205 ALA A N 1
ATOM 1693 C CA . ALA A 1 205 ? 3.065 8.778 -11.136 1.00 91.19 205 ALA A CA 1
ATOM 1694 C C . ALA A 1 205 ? 4.367 9.087 -11.895 1.00 91.19 205 ALA A C 1
ATOM 1696 O O . ALA A 1 205 ? 4.560 10.204 -12.376 1.00 91.19 205 ALA A O 1
ATOM 1697 N N . LYS A 1 206 ? 5.252 8.094 -12.058 1.00 88.56 206 LYS A N 1
ATOM 1698 C CA . LYS A 1 206 ? 6.488 8.246 -12.840 1.00 88.56 206 LYS A CA 1
ATOM 1699 C C . LYS A 1 206 ? 6.196 8.521 -14.311 1.00 88.56 206 LYS A C 1
ATOM 1701 O O . LYS A 1 206 ? 6.838 9.402 -14.877 1.00 88.56 206 LYS A O 1
ATOM 1706 N N . SER A 1 207 ? 5.235 7.816 -14.906 1.00 84.94 207 SER A N 1
ATOM 17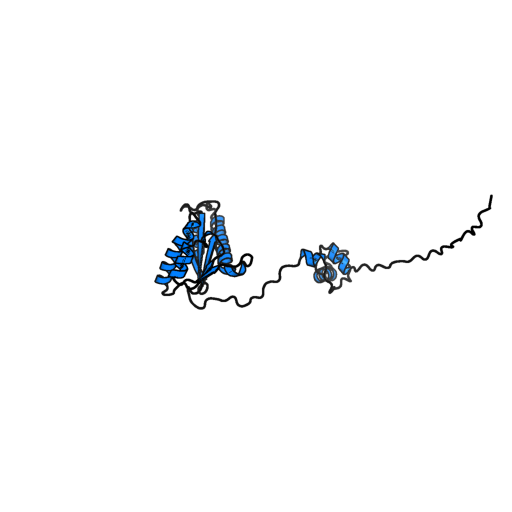07 C CA . SER A 1 207 ? 4.830 8.027 -16.299 1.00 84.94 207 SER A CA 1
ATOM 1708 C C . SER A 1 207 ? 4.318 9.448 -16.526 1.00 84.94 207 SER A C 1
ATOM 1710 O O . SER A 1 207 ? 4.781 10.112 -17.450 1.00 84.94 207 SER A O 1
ATOM 1712 N N . MET A 1 208 ? 3.452 9.963 -15.643 1.00 84.81 208 MET A N 1
ATOM 1713 C CA . MET A 1 208 ? 2.951 11.343 -15.727 1.00 84.81 208 MET A CA 1
ATOM 1714 C C . MET A 1 208 ? 4.077 12.379 -15.655 1.00 84.81 208 MET A C 1
ATOM 1716 O O . MET A 1 208 ? 4.124 13.309 -16.463 1.00 84.81 208 MET A O 1
ATOM 1720 N N . LEU A 1 209 ? 5.005 12.212 -14.707 1.00 87.56 209 LEU A N 1
ATOM 1721 C CA . LEU A 1 209 ? 6.140 13.123 -14.560 1.00 87.56 209 LEU A CA 1
ATOM 1722 C C . LEU A 1 209 ? 7.083 13.063 -15.764 1.00 87.56 209 LEU A C 1
ATOM 1724 O O . LEU A 1 209 ? 7.542 14.104 -16.230 1.00 87.56 209 LEU A O 1
ATOM 1728 N N . HIS A 1 210 ? 7.366 11.861 -16.269 1.00 87.06 210 HIS A N 1
ATOM 1729 C CA . HIS A 1 210 ? 8.268 11.661 -17.399 1.00 87.06 210 HIS A CA 1
ATOM 1730 C C . HIS A 1 210 ? 7.696 12.257 -18.690 1.00 87.06 210 HIS A C 1
ATOM 1732 O O . HIS A 1 210 ? 8.384 13.022 -19.365 1.00 87.06 210 HIS A O 1
ATOM 1738 N N . GLU A 1 211 ? 6.428 11.973 -18.993 1.00 84.06 211 GLU A N 1
ATOM 1739 C CA . GLU A 1 211 ? 5.731 12.467 -20.186 1.00 84.06 211 GLU A CA 1
ATOM 1740 C C . GLU A 1 211 ? 5.733 14.000 -20.256 1.00 84.06 211 GLU A C 1
ATOM 1742 O O . GLU A 1 211 ? 6.014 14.597 -21.295 1.00 84.06 211 GLU A O 1
ATOM 1747 N N . LYS A 1 212 ? 5.477 14.663 -19.123 1.00 85.88 212 LYS A N 1
ATOM 1748 C CA . LYS A 1 212 ? 5.447 16.131 -19.035 1.00 85.88 212 LYS A CA 1
ATOM 1749 C C . LYS A 1 212 ? 6.791 16.760 -18.669 1.00 85.88 212 LYS A C 1
ATOM 1751 O O . LYS A 1 212 ? 6.852 17.973 -18.488 1.00 85.88 212 LYS A O 1
ATOM 1756 N N . ARG A 1 213 ? 7.863 15.961 -18.575 1.00 89.69 213 ARG A N 1
ATOM 1757 C CA . ARG A 1 213 ? 9.219 16.389 -18.176 1.00 89.69 213 ARG A CA 1
ATOM 1758 C C . ARG A 1 213 ? 9.224 17.219 -16.888 1.00 89.69 213 ARG A C 1
ATOM 1760 O O . ARG A 1 213 ? 9.990 18.173 -16.750 1.00 89.69 213 ARG A O 1
ATOM 1767 N N . LEU A 1 214 ? 8.353 16.866 -15.946 1.00 92.06 214 LEU A N 1
ATOM 1768 C CA . LEU A 1 214 ? 8.228 17.578 -14.682 1.00 92.06 214 LEU A CA 1
ATOM 1769 C C . LEU A 1 214 ? 9.356 17.179 -13.717 1.00 92.06 214 LEU A C 1
ATOM 1771 O O . LEU A 1 214 ? 9.740 16.005 -13.653 1.00 92.06 214 LEU A O 1
ATOM 1775 N N . PRO A 1 215 ? 9.876 18.128 -12.921 1.00 94.19 215 PRO A N 1
ATOM 1776 C CA . PRO A 1 215 ? 10.842 17.824 -11.876 1.00 94.19 215 PRO A CA 1
ATOM 1777 C C . PRO A 1 215 ? 10.313 16.798 -10.863 1.00 94.19 215 PRO A C 1
ATOM 1779 O O . PRO A 1 215 ? 9.138 16.800 -10.496 1.00 94.19 215 PRO A O 1
ATOM 1782 N N . LYS A 1 216 ? 11.207 15.958 -10.325 1.00 92.81 216 LYS A N 1
ATOM 1783 C CA . LYS A 1 216 ? 10.838 14.902 -9.363 1.00 92.81 216 LYS A CA 1
ATOM 1784 C C . LYS A 1 216 ? 10.201 15.427 -8.073 1.00 92.81 216 LYS A C 1
ATOM 1786 O O . LYS A 1 216 ? 9.538 14.649 -7.406 1.00 92.81 216 LYS A O 1
ATOM 1791 N N . VAL A 1 217 ? 10.361 16.706 -7.722 1.00 95.81 217 VAL A N 1
ATOM 1792 C CA . VAL A 1 217 ? 9.729 17.324 -6.534 1.00 95.81 217 VAL A CA 1
ATOM 1793 C C . VAL A 1 217 ? 8.194 17.275 -6.577 1.00 95.81 217 VAL A C 1
ATOM 1795 O O . VAL A 1 217 ? 7.562 17.325 -5.527 1.00 95.81 217 VAL A O 1
ATOM 1798 N N . PHE A 1 218 ? 7.605 17.103 -7.768 1.00 95.38 218 PHE A N 1
ATOM 1799 C CA . PHE A 1 218 ? 6.160 16.964 -7.972 1.00 95.38 218 PHE A CA 1
ATOM 1800 C C . PHE A 1 218 ? 5.638 15.530 -7.781 1.00 95.38 218 PHE A C 1
ATOM 1802 O O . PHE A 1 218 ? 4.499 15.225 -8.132 1.00 95.38 218 PHE A O 1
ATOM 1809 N N . TRP A 1 219 ? 6.459 14.606 -7.263 1.00 95.62 219 TRP A N 1
ATOM 1810 C CA . TRP A 1 219 ? 6.027 13.220 -7.061 1.00 95.62 219 TRP A CA 1
ATOM 1811 C C . TRP A 1 219 ? 4.830 13.107 -6.115 1.00 95.62 219 TRP A C 1
ATOM 1813 O O . TRP A 1 219 ? 4.014 12.211 -6.304 1.00 95.62 219 TRP A O 1
ATOM 1823 N N . GLY A 1 220 ? 4.703 13.999 -5.126 1.00 95.69 220 GLY A N 1
ATOM 1824 C CA . GLY A 1 220 ? 3.584 13.979 -4.184 1.00 95.69 220 GLY A CA 1
ATOM 1825 C C . GLY A 1 220 ? 2.259 14.267 -4.887 1.00 95.69 220 GLY A C 1
ATOM 1826 O O . GLY A 1 220 ? 1.305 13.508 -4.769 1.00 95.69 220 GLY A O 1
ATOM 1827 N N . GLU A 1 221 ? 2.232 15.319 -5.695 1.00 95.56 221 GLU A N 1
ATOM 1828 C CA . GLU A 1 221 ? 1.090 15.738 -6.501 1.00 95.56 221 GLU A CA 1
ATOM 1829 C C . GLU A 1 221 ? 0.747 14.688 -7.565 1.00 95.56 221 GLU A C 1
ATOM 1831 O O . GLU A 1 221 ? -0.426 14.368 -7.764 1.00 95.56 221 GLU A O 1
ATOM 1836 N N . ALA A 1 222 ? 1.762 14.091 -8.198 1.00 93.94 222 ALA A N 1
ATOM 1837 C CA . ALA A 1 222 ? 1.572 13.000 -9.149 1.00 93.94 222 ALA A CA 1
ATOM 1838 C C . ALA A 1 222 ? 0.947 11.768 -8.476 1.00 93.94 222 ALA A C 1
ATOM 1840 O O . ALA A 1 222 ? -0.028 11.231 -8.985 1.00 93.94 222 ALA A O 1
ATOM 1841 N N . VAL A 1 223 ? 1.449 11.352 -7.309 1.00 96.44 223 VAL A N 1
ATOM 1842 C CA . VAL A 1 223 ? 0.883 10.234 -6.532 1.00 96.44 223 VAL A CA 1
ATOM 1843 C C . VAL A 1 223 ? -0.547 10.533 -6.085 1.00 96.44 223 VAL A C 1
ATOM 1845 O O . VAL A 1 223 ? -1.414 9.673 -6.221 1.00 96.44 223 VAL A O 1
ATOM 1848 N N . TYR A 1 224 ? -0.812 11.742 -5.585 1.00 95.94 224 TYR A N 1
ATOM 1849 C CA . TYR A 1 224 ? -2.158 12.152 -5.182 1.00 95.94 224 TYR A CA 1
ATOM 1850 C C . TYR A 1 224 ? -3.137 12.074 -6.358 1.00 95.94 224 TYR A C 1
ATOM 1852 O O . TYR A 1 224 ? -4.216 11.501 -6.231 1.00 95.94 224 TYR A O 1
ATOM 1860 N N . THR A 1 225 ? -2.713 12.572 -7.522 1.00 93.50 225 THR A N 1
ATOM 1861 C CA . THR A 1 225 ? -3.487 12.495 -8.766 1.00 93.50 225 THR A CA 1
ATOM 1862 C C . THR A 1 225 ? -3.736 11.044 -9.165 1.00 93.50 225 THR A C 1
ATOM 1864 O O . THR A 1 225 ? -4.867 10.683 -9.453 1.00 93.50 225 THR A O 1
ATOM 1867 N N . THR A 1 226 ? -2.718 10.183 -9.114 1.00 92.69 226 THR A N 1
ATOM 1868 C CA . THR A 1 226 ? -2.872 8.757 -9.428 1.00 92.69 226 THR A CA 1
ATOM 1869 C C . THR A 1 226 ? -3.883 8.047 -8.531 1.00 92.69 226 THR A C 1
ATOM 1871 O O . THR A 1 226 ? -4.553 7.134 -8.988 1.00 92.69 226 THR A O 1
ATOM 1874 N N . VAL A 1 227 ? -3.957 8.403 -7.248 1.00 93.44 227 VAL A N 1
ATOM 1875 C CA . VAL A 1 227 ? -4.900 7.777 -6.306 1.00 93.44 227 VAL A CA 1
ATOM 1876 C C . VAL A 1 227 ? -6.324 8.302 -6.498 1.00 93.44 227 VAL A C 1
ATOM 1878 O O . VAL A 1 227 ? -7.274 7.588 -6.192 1.00 93.44 227 VAL A O 1
ATOM 1881 N N . TYR A 1 228 ? -6.466 9.530 -6.998 1.00 90.44 228 TYR A N 1
ATOM 1882 C CA . TYR A 1 228 ? -7.755 10.111 -7.363 1.00 90.44 228 TYR A CA 1
ATOM 1883 C C . TYR A 1 228 ? -8.355 9.487 -8.637 1.00 90.44 228 TYR A C 1
ATOM 1885 O O . TYR A 1 228 ? -9.577 9.388 -8.733 1.00 90.44 228 TYR A O 1
ATOM 1893 N N . LEU A 1 229 ? -7.505 9.087 -9.592 1.00 84.50 229 LEU A N 1
ATOM 1894 C CA . LEU A 1 229 ? -7.883 8.392 -10.832 1.00 84.50 229 LEU A CA 1
ATOM 1895 C C . LEU A 1 229 ? -8.269 6.922 -10.587 1.00 84.50 229 LEU A C 1
ATOM 1897 O O . LEU A 1 229 ? -9.233 6.478 -11.248 1.00 84.50 229 LEU A O 1
#

Solvent-accessible surface area (backbone atoms only — not comparable to full-atom values): 13708 Å² total; per-residue (Å²): 133,86,77,81,90,74,80,81,82,79,79,80,77,74,85,78,78,82,78,82,84,77,82,76,56,63,40,62,52,47,23,57,73,60,75,63,45,53,48,66,58,54,33,48,37,35,76,67,64,73,58,86,92,62,69,85,80,46,53,79,67,98,68,86,53,66,70,51,53,75,73,64,64,67,80,76,79,75,78,83,66,80,70,89,7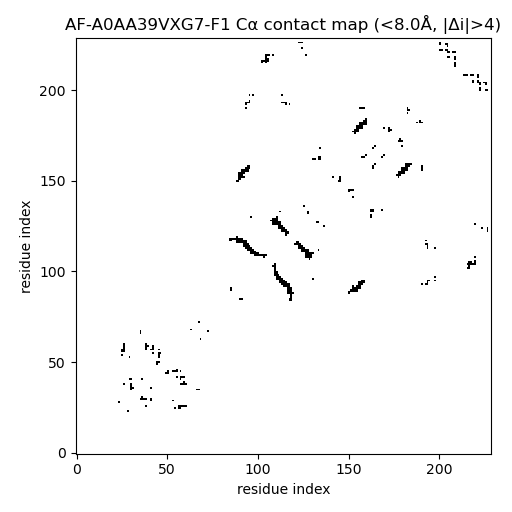0,44,90,43,66,34,43,30,30,32,36,47,76,49,66,78,47,95,53,48,22,83,89,59,24,27,32,38,36,42,42,30,27,59,45,77,61,52,60,48,78,49,77,28,67,51,65,80,48,48,55,66,48,47,56,52,49,51,60,48,53,26,69,73,67,76,39,57,66,38,26,45,34,31,61,77,50,74,62,68,68,41,73,66,52,53,51,52,26,60,76,69,62,31,44,77,43,64,42,59,87,96,43,65,72,76,48,39,68,39,55,51,49,52,50,51,37,49,53,52,21,49,48,56,32,58,78,69,68,47,65,68,39,49,49,55,60,33,36,53,51,45,62,73,105

InterPro domains:
  IPR001584 Integrase, catalytic core [PF00665] (88-188)
  IPR001584 Integrase, catalytic core [PS50994] (75-229)
  IPR012337 Ribonuclease H-like superfamily [SSF53098] (85-228)
  IPR025724 GAG-pre-integrase domain [PF13976] (21-73)
  IPR036397 Ribonuclease H superfamily [G3DSA:3.30.420.10] (82-229)
  IPR039537 Retrotransposon Ty1/copia-like [PTHR42648] (31-229)

Radius of gyration: 33.33 Å; Cα contacts (8 Å, |Δi|>4): 273; chains: 1; bounding box: 96×93×65 Å

Secondary structure (DSSP, 8-state):
-------------------------HHHHHHHHTTS--HHHHHHHHHTT-SSS--S-PPPP-PPPHHHHHHH-PPPPPP-------SSTTSEEEEEEE---SS--TT---EEEEEEETTT--EEEEEESSGGGHHHHHHHHHHHHHHHHS----EEEE-S-GGG--HHHHHHHHHTTPEEEEPPTT-GGGGHHHHHHHHHHHHHHHHHHHHTT--GGGHHHHHHHHHH-

Sequence (229 aa):
MEKNRSFPIVFKYEGNVALKMDTVDESWLWHRRFGHLNFHGLKLLSQKNMVVGLPTCIEDKDGVCEGCALGKHHRQAFPKEVAWRAKKALELVHTDVWGPMSTPSNGNNRYFILFIDDFTRMTWVFFMRQKSEVFTIFKKFKSFVEKQSGNYIKILRSDRGKEYNSREFDKFCEDEGVERQLTVPYTPQQNGVSERKNQTVMEMAKSMLHEKRLPKVFWGEAVYTTVYL